Protein AF-A0A8H4LU36-F1 (afdb_monomer_lite)

Foldseek 3Di:
DDDDDDDDDDDDDDDDDDDDDDDDDDDDDDDDDDDDDDDDPPDPPPDVDDDDDDPDPDDDDDDADDDDDDDDDPDCDPQKAKEKEKEFPVVVCQVVDDADDCVQWPPVPKDKDAHFDDPPQDPDTFRIWIWIWGDDPTMTMIMIMGGNDPVCVVPDDPVPDDLVRYQKYFYDYPNDTQFIDGANCLVPTAHNPQGQDDTHYNDRHDDDD

Structure (mmCIF, N/CA/C/O backbone):
data_AF-A0A8H4LU36-F1
#
_entry.id   AF-A0A8H4LU36-F1
#
loop_
_atom_site.group_PDB
_atom_site.id
_atom_site.type_symbol
_atom_site.label_atom_id
_atom_site.label_alt_id
_atom_site.label_comp_id
_atom_site.label_asym_id
_atom_site.label_entity_id
_atom_site.label_seq_id
_atom_site.pdbx_PDB_ins_code
_atom_site.Cartn_x
_atom_site.Cartn_y
_atom_site.Cartn_z
_atom_site.occupancy
_atom_site.B_iso_or_equiv
_atom_site.auth_seq_id
_atom_site.auth_comp_id
_atom_site.auth_asym_id
_atom_site.auth_atom_id
_atom_site.pdbx_PDB_model_num
ATOM 1 N N . MET A 1 1 ? -35.040 -24.764 -1.702 1.00 39.25 1 MET A N 1
ATOM 2 C CA . MET A 1 1 ? -34.386 -25.666 -0.727 1.00 39.25 1 MET A CA 1
ATOM 3 C C . MET A 1 1 ? -33.226 -26.356 -1.421 1.00 39.25 1 MET A C 1
ATOM 5 O O . MET A 1 1 ? -33.456 -26.951 -2.462 1.00 39.25 1 MET A O 1
ATOM 9 N N . GLY A 1 2 ? -32.008 -26.239 -0.887 1.00 36.81 2 GLY A N 1
ATOM 10 C CA . GLY A 1 2 ? -30.831 -26.942 -1.414 1.00 36.81 2 GLY A CA 1
ATOM 11 C C . GLY A 1 2 ? -29.522 -26.167 -1.260 1.00 36.81 2 GLY A C 1
ATOM 12 O O . GLY A 1 2 ? -28.873 -25.866 -2.251 1.00 36.81 2 GLY A O 1
ATOM 13 N N . LEU A 1 3 ? -29.155 -25.831 -0.020 1.00 32.88 3 LEU A N 1
ATOM 14 C CA . LEU A 1 3 ? -27.811 -25.386 0.359 1.00 32.88 3 LEU A CA 1
ATOM 15 C C . LEU A 1 3 ? -26.761 -26.423 -0.063 1.00 32.88 3 LEU A C 1
ATOM 17 O O . LEU A 1 3 ? -26.907 -27.595 0.281 1.00 32.88 3 LEU A O 1
ATOM 21 N N . ARG A 1 4 ? -25.655 -25.983 -0.673 1.00 32.34 4 ARG A N 1
ATOM 22 C CA . ARG A 1 4 ? -24.351 -26.648 -0.532 1.00 32.34 4 ARG A CA 1
ATOM 23 C C . ARG A 1 4 ? -23.232 -25.612 -0.428 1.00 32.34 4 ARG A C 1
ATOM 25 O O . ARG A 1 4 ? -22.613 -25.239 -1.414 1.00 32.34 4 ARG A O 1
ATOM 32 N N . CYS A 1 5 ? -22.964 -25.196 0.806 1.00 29.41 5 CYS A N 1
ATOM 33 C CA . CYS A 1 5 ? -21.612 -24.855 1.235 1.00 29.41 5 CYS A CA 1
ATOM 34 C C . CYS A 1 5 ? -20.854 -26.164 1.475 1.00 29.41 5 CYS A C 1
ATOM 36 O O . CYS A 1 5 ? -21.320 -26.969 2.280 1.00 29.41 5 CYS A O 1
ATOM 38 N N . ILE A 1 6 ? -19.681 -26.352 0.865 1.00 34.34 6 ILE A N 1
ATOM 39 C CA . ILE A 1 6 ? -18.634 -27.213 1.432 1.00 34.34 6 ILE A CA 1
ATOM 40 C C . ILE A 1 6 ? -17.291 -26.500 1.271 1.00 34.34 6 ILE A C 1
ATOM 42 O O . ILE A 1 6 ? -16.824 -26.230 0.170 1.00 34.34 6 ILE A O 1
ATOM 46 N N . PHE A 1 7 ? -16.706 -26.185 2.421 1.00 30.38 7 PHE A N 1
ATOM 47 C CA . PHE A 1 7 ? -15.360 -25.665 2.619 1.00 30.38 7 PHE A CA 1
ATOM 48 C C . PHE A 1 7 ? -14.360 -26.826 2.791 1.00 30.38 7 PHE A C 1
ATOM 50 O O . PHE A 1 7 ? -14.695 -27.836 3.405 1.00 30.38 7 PHE A O 1
ATOM 57 N N . LYS A 1 8 ? -13.103 -26.552 2.405 1.00 31.31 8 LYS A N 1
ATOM 58 C CA . LYS A 1 8 ? -11.817 -27.142 2.855 1.00 31.31 8 LYS A CA 1
ATOM 59 C C . LYS A 1 8 ? -11.466 -28.578 2.430 1.00 31.31 8 LYS A C 1
ATOM 61 O O . LYS A 1 8 ? -12.096 -29.537 2.855 1.00 31.31 8 LYS A O 1
ATOM 66 N N . LYS A 1 9 ? -10.263 -28.725 1.860 1.00 32.09 9 LYS A N 1
ATOM 67 C CA . LYS A 1 9 ? -9.038 -29.043 2.631 1.00 32.09 9 LYS A CA 1
ATOM 68 C C . LYS A 1 9 ? -7.792 -28.953 1.741 1.00 32.09 9 LYS A C 1
ATOM 70 O O . LYS A 1 9 ? -7.688 -29.660 0.749 1.00 32.09 9 LYS A O 1
ATOM 75 N N . TYR A 1 10 ? -6.836 -28.120 2.150 1.00 28.39 10 TYR A N 1
ATOM 76 C CA . TYR A 1 10 ? -5.425 -28.342 1.842 1.00 28.39 10 TYR A CA 1
ATOM 77 C C . TYR A 1 10 ? -4.972 -29.588 2.611 1.00 28.39 10 TYR A C 1
ATOM 79 O O . TYR A 1 10 ? -5.225 -29.685 3.815 1.00 28.39 10 TYR A O 1
ATOM 87 N N . VAL A 1 11 ? -4.311 -30.518 1.926 1.00 30.27 11 VAL A N 1
ATOM 88 C CA . VAL A 1 11 ? -3.548 -31.606 2.543 1.00 30.27 11 VAL A CA 1
ATOM 89 C C . VAL A 1 11 ? -2.126 -31.506 2.010 1.00 30.27 11 VAL A C 1
ATOM 91 O O . VAL A 1 11 ? -1.878 -31.665 0.820 1.00 30.27 11 VAL A O 1
ATOM 94 N N . TRP A 1 12 ? -1.215 -31.179 2.920 1.00 30.16 12 TRP A N 1
ATOM 95 C CA . TRP A 1 12 ? 0.221 -31.367 2.774 1.00 30.16 12 TRP A CA 1
ATOM 96 C C . TRP A 1 12 ? 0.509 -32.863 2.936 1.00 30.16 12 TRP A C 1
ATOM 98 O O . TRP A 1 12 ? 0.248 -33.402 4.011 1.00 30.16 12 TRP A O 1
ATOM 108 N N . ASN A 1 13 ? 1.051 -33.520 1.909 1.00 31.25 13 ASN A N 1
ATOM 109 C CA . ASN A 1 13 ? 1.666 -34.836 2.074 1.00 31.25 13 ASN A CA 1
ATOM 110 C C . ASN A 1 13 ? 3.145 -34.647 2.411 1.00 31.25 13 ASN A C 1
ATOM 112 O O . ASN A 1 13 ? 3.923 -34.114 1.621 1.00 31.25 13 ASN A O 1
ATOM 116 N N . ARG A 1 14 ? 3.495 -35.075 3.622 1.00 31.95 14 ARG A N 1
ATOM 117 C CA . ARG A 1 14 ? 4.853 -35.255 4.116 1.00 31.95 14 ARG A CA 1
ATOM 118 C C . ARG A 1 14 ? 5.030 -36.755 4.299 1.00 31.95 14 ARG A C 1
ATOM 120 O O . ARG A 1 14 ? 4.719 -37.253 5.372 1.00 31.95 14 ARG A O 1
ATOM 127 N N . ASP A 1 15 ? 5.533 -37.428 3.274 1.00 39.12 15 ASP A N 1
ATOM 128 C CA . ASP A 1 15 ? 6.044 -38.788 3.414 1.00 39.12 15 ASP A CA 1
ATOM 129 C C . ASP A 1 15 ? 7.570 -38.736 3.352 1.00 39.12 15 ASP A C 1
ATOM 131 O O . ASP A 1 15 ? 8.175 -38.192 2.425 1.00 39.12 15 ASP A O 1
ATOM 135 N N . ARG A 1 16 ? 8.163 -39.220 4.439 1.00 37.19 16 ARG A N 1
ATOM 136 C CA . ARG A 1 16 ? 9.586 -39.456 4.653 1.00 37.19 16 ARG A CA 1
ATOM 137 C C . ARG A 1 16 ? 9.789 -40.971 4.615 1.00 37.19 16 ARG A C 1
ATOM 139 O O . ARG A 1 16 ? 8.843 -41.708 4.873 1.00 37.19 16 ARG A O 1
ATOM 146 N N . ASP A 1 17 ? 11.043 -41.346 4.396 1.00 36.94 17 ASP A N 1
ATOM 147 C CA . ASP A 1 17 ? 11.643 -42.685 4.480 1.00 36.94 17 ASP A CA 1
ATOM 148 C C . ASP A 1 17 ? 11.737 -43.355 3.094 1.00 36.94 17 ASP A C 1
ATOM 150 O O . ASP A 1 17 ? 10.780 -43.386 2.335 1.00 36.94 17 ASP A O 1
ATOM 154 N N . GLN A 1 18 ? 12.877 -43.873 2.640 1.00 35.28 18 GLN A N 1
ATOM 155 C CA . GLN A 1 18 ? 14.143 -44.185 3.298 1.00 35.28 18 GLN A CA 1
ATOM 156 C C . GLN A 1 18 ? 15.190 -44.452 2.200 1.00 35.28 18 GLN A C 1
ATOM 158 O O . GLN A 1 18 ? 14.815 -44.796 1.083 1.00 35.28 18 GLN A O 1
ATOM 163 N N . ASP A 1 19 ? 16.471 -44.337 2.557 1.00 38.72 19 ASP A N 1
ATOM 164 C CA . ASP A 1 19 ? 17.609 -45.165 2.106 1.00 38.72 19 ASP A CA 1
ATOM 165 C C . ASP A 1 19 ? 18.845 -44.322 1.744 1.00 38.72 19 ASP A C 1
ATOM 167 O O . ASP A 1 19 ? 19.054 -43.851 0.627 1.00 38.72 19 ASP A O 1
ATOM 171 N N . SER A 1 20 ? 19.684 -44.088 2.750 1.00 47.56 20 SER A N 1
ATOM 172 C CA . SER A 1 20 ? 21.072 -43.662 2.583 1.00 47.56 20 SER A CA 1
ATOM 173 C C . SER A 1 20 ? 21.848 -44.229 3.766 1.00 47.56 20 SER A C 1
ATOM 175 O O . SER A 1 20 ? 21.699 -43.773 4.896 1.00 47.56 20 SER A O 1
ATOM 177 N N . LYS A 1 21 ? 22.613 -45.291 3.503 1.00 45.28 21 LYS A N 1
ATOM 178 C CA . LYS A 1 21 ? 23.510 -45.957 4.452 1.00 45.28 21 LYS A CA 1
ATOM 179 C C . LYS A 1 21 ? 24.553 -44.970 4.977 1.00 45.28 21 LYS A C 1
ATOM 181 O O . LYS A 1 21 ? 25.379 -44.477 4.214 1.00 45.28 21 LYS A O 1
ATOM 186 N N . GLU A 1 22 ? 24.517 -44.723 6.276 1.00 51.06 22 GLU A N 1
ATOM 187 C CA . GLU A 1 22 ? 25.475 -43.896 7.003 1.00 51.06 22 GLU A CA 1
ATOM 188 C C . GLU A 1 22 ? 26.696 -44.760 7.369 1.00 51.06 22 GLU A C 1
ATOM 190 O O . GLU A 1 22 ? 26.568 -45.807 8.006 1.00 51.06 22 GLU A O 1
ATOM 195 N N . ALA A 1 23 ? 27.879 -44.376 6.883 1.00 67.19 23 ALA A N 1
ATOM 196 C CA . ALA A 1 23 ? 29.146 -45.010 7.242 1.00 67.19 23 ALA A CA 1
ATOM 197 C C . ALA A 1 23 ? 29.626 -44.487 8.611 1.00 67.19 23 ALA A C 1
ATOM 199 O O . ALA A 1 23 ? 29.375 -43.322 8.927 1.00 67.19 23 ALA A O 1
ATOM 200 N N . PRO A 1 24 ? 30.321 -45.304 9.426 1.00 71.44 24 PRO A N 1
ATOM 201 C CA . PRO A 1 24 ? 30.816 -44.859 10.724 1.00 71.44 24 PRO A CA 1
ATOM 202 C C . PRO A 1 24 ? 31.886 -43.762 10.563 1.00 71.44 24 PRO A C 1
ATOM 204 O O . PRO A 1 24 ? 32.706 -43.847 9.642 1.00 71.44 24 PRO A O 1
ATOM 207 N N . PRO A 1 25 ? 31.902 -42.740 11.441 1.00 68.56 25 PRO A N 1
ATOM 208 C CA . PRO A 1 25 ? 32.910 -41.689 11.396 1.00 68.56 25 PRO A CA 1
ATOM 209 C C . PRO A 1 25 ? 34.309 -42.250 11.713 1.00 68.56 25 PRO A C 1
ATOM 211 O O . PRO A 1 25 ? 34.425 -43.230 12.457 1.00 68.56 25 PRO A O 1
ATOM 214 N N . PRO A 1 26 ? 35.376 -41.650 11.156 1.00 67.56 26 PRO A N 1
ATOM 215 C CA . PRO A 1 26 ? 36.745 -42.054 11.451 1.00 67.56 26 PRO A CA 1
ATOM 216 C C . PRO A 1 26 ? 37.091 -41.832 12.938 1.00 67.56 26 PRO A C 1
ATOM 218 O O . PRO A 1 26 ? 36.518 -40.945 13.575 1.00 67.56 26 PRO A O 1
ATOM 221 N N . PRO A 1 27 ? 38.022 -42.625 13.498 1.00 64.31 27 PRO A N 1
ATOM 222 C CA . PRO A 1 27 ? 38.466 -42.481 14.881 1.00 64.31 27 PRO A CA 1
ATOM 223 C C . PRO A 1 27 ? 39.209 -41.151 15.068 1.00 64.31 27 PRO A C 1
ATOM 225 O O . PRO A 1 27 ? 40.073 -40.801 14.266 1.00 64.31 27 PRO A O 1
ATOM 228 N N . TYR A 1 28 ? 38.848 -40.410 16.115 1.00 53.12 28 TYR A N 1
ATOM 229 C CA . TYR A 1 28 ? 39.532 -39.182 16.513 1.00 53.12 28 TYR A CA 1
ATOM 230 C C . TYR A 1 28 ? 40.814 -39.548 17.264 1.00 53.12 28 TYR A C 1
ATOM 232 O O . TYR A 1 28 ? 40.744 -40.179 18.316 1.00 53.12 28 TYR A O 1
ATOM 240 N N . ASP A 1 29 ? 41.965 -39.167 16.712 1.00 57.81 29 ASP A N 1
ATOM 241 C CA . ASP A 1 29 ? 43.241 -39.230 17.419 1.00 57.81 29 ASP A CA 1
ATOM 242 C C . ASP A 1 29 ? 43.301 -38.125 18.483 1.00 57.81 29 ASP A C 1
ATOM 244 O O . ASP A 1 29 ? 43.128 -36.938 18.192 1.00 57.81 29 ASP A O 1
ATOM 248 N N . ASP A 1 30 ? 43.565 -38.548 19.718 1.00 58.50 30 ASP A N 1
ATOM 249 C CA . ASP A 1 30 ? 43.863 -37.706 20.869 1.00 58.50 30 ASP A CA 1
ATOM 250 C C . ASP A 1 30 ? 45.206 -36.987 20.671 1.00 58.50 30 ASP A C 1
ATOM 252 O O . ASP A 1 30 ? 46.279 -37.578 20.823 1.00 58.50 30 ASP A O 1
ATOM 256 N N . GLN A 1 31 ? 45.165 -35.686 20.384 1.00 41.00 31 GLN A N 1
ATOM 257 C CA . GLN A 1 31 ? 46.295 -34.790 20.622 1.00 41.00 31 GLN A CA 1
ATOM 258 C C . GLN A 1 31 ? 45.817 -33.474 21.233 1.00 41.00 31 GLN A C 1
ATOM 260 O O . GLN A 1 31 ? 45.130 -32.682 20.598 1.00 41.00 31 GLN A O 1
ATOM 265 N N . ASP A 1 32 ? 46.258 -33.244 22.464 1.00 46.28 32 ASP A N 1
ATOM 266 C CA . ASP A 1 32 ? 46.260 -31.970 23.180 1.00 46.28 32 ASP A CA 1
ATOM 267 C C . ASP A 1 32 ? 47.542 -31.969 24.049 1.00 46.28 32 ASP A C 1
ATOM 269 O O . ASP A 1 32 ? 48.076 -33.057 24.310 1.00 46.28 32 ASP A O 1
ATOM 273 N N . PRO A 1 33 ? 48.056 -30.852 24.601 1.00 53.88 33 PRO A N 1
ATOM 274 C CA . PRO A 1 33 ? 47.832 -29.433 24.303 1.00 53.88 33 PRO A CA 1
ATOM 275 C C . PRO A 1 33 ? 49.156 -28.644 24.140 1.00 53.88 33 PRO A C 1
ATOM 277 O O . PRO A 1 33 ? 50.218 -29.050 24.620 1.00 53.88 33 PRO A O 1
ATOM 280 N N . SER A 1 34 ? 49.109 -27.437 23.564 1.00 39.19 34 SER A N 1
ATOM 281 C CA . SER A 1 34 ? 50.073 -26.365 23.895 1.00 39.19 34 SER A CA 1
ATOM 282 C C . SER A 1 34 ? 49.651 -24.987 23.361 1.00 39.19 34 SER A C 1
ATOM 284 O O . SER A 1 34 ? 48.855 -24.918 22.429 1.00 39.19 34 SER A O 1
ATOM 286 N N . PRO A 1 35 ? 50.106 -23.880 23.981 1.00 44.06 35 PRO A N 1
ATOM 287 C CA . PRO A 1 35 ? 49.198 -23.032 24.748 1.00 44.06 35 PRO A CA 1
ATOM 288 C C . PRO A 1 35 ? 49.186 -21.556 24.312 1.00 44.06 35 PRO A C 1
ATOM 290 O O . PRO A 1 35 ? 50.058 -21.092 23.585 1.00 44.06 35 PRO A O 1
ATOM 293 N N . ALA A 1 36 ? 48.232 -20.830 24.904 1.00 34.88 36 ALA A N 1
ATOM 294 C CA . ALA A 1 36 ? 48.127 -19.374 25.017 1.00 34.88 36 ALA A CA 1
ATOM 295 C C . ALA A 1 36 ? 47.717 -18.608 23.747 1.00 34.88 36 ALA A C 1
ATOM 297 O O . ALA A 1 36 ? 48.522 -18.389 22.852 1.00 34.88 36 ALA A O 1
ATOM 298 N N . GLN A 1 37 ? 46.499 -18.056 23.753 1.00 42.59 37 GLN A N 1
ATOM 299 C CA . GLN A 1 37 ? 46.319 -16.661 24.171 1.00 42.59 37 GLN A CA 1
ATOM 300 C C . GLN A 1 37 ? 44.996 -16.519 24.935 1.00 42.59 37 GLN A C 1
ATOM 302 O O . GLN A 1 37 ? 43.938 -16.913 24.449 1.00 42.59 37 GLN A O 1
ATOM 307 N N . ASP A 1 38 ? 45.098 -15.981 26.148 1.00 36.09 38 ASP A N 1
ATOM 308 C CA . ASP A 1 38 ? 43.992 -15.551 26.997 1.00 36.09 38 ASP A CA 1
ATOM 309 C C . ASP A 1 38 ? 43.029 -14.638 26.227 1.00 36.09 38 ASP A C 1
ATOM 311 O O . ASP A 1 38 ? 43.379 -13.516 25.857 1.00 36.09 38 ASP A O 1
ATOM 315 N N . LEU A 1 39 ? 41.790 -15.088 26.042 1.00 38.22 39 LEU A N 1
ATOM 316 C CA . LEU A 1 39 ? 40.662 -14.184 25.864 1.00 38.22 39 LEU A CA 1
ATOM 317 C C . LEU A 1 39 ? 39.995 -14.026 27.227 1.00 38.22 39 LEU A C 1
ATOM 319 O O . LEU A 1 39 ? 39.316 -14.927 27.718 1.00 38.22 39 LEU A O 1
ATOM 323 N N . SER A 1 40 ? 40.237 -12.868 27.839 1.00 42.22 40 SER A N 1
ATOM 324 C CA . SER A 1 40 ? 39.569 -12.429 29.061 1.00 42.22 40 SER A CA 1
ATOM 325 C C . SER A 1 40 ? 38.044 -12.447 28.860 1.00 42.22 40 SER A C 1
ATOM 327 O O . SER A 1 40 ? 37.552 -11.822 27.916 1.00 42.22 40 SER A O 1
ATOM 329 N N . PRO A 1 41 ? 37.265 -13.123 29.722 1.00 42.50 41 PRO A N 1
ATOM 330 C CA . PRO A 1 41 ? 35.809 -13.115 29.674 1.00 42.50 41 PRO A CA 1
ATOM 331 C C . PRO A 1 41 ? 35.291 -11.844 30.349 1.00 42.50 41 PRO A C 1
ATOM 333 O O . PRO A 1 41 ? 34.837 -11.853 31.489 1.00 42.50 41 PRO A O 1
ATOM 336 N N . SER A 1 42 ? 35.407 -10.722 29.652 1.00 50.09 42 SER A N 1
ATOM 337 C CA . SER A 1 42 ? 34.923 -9.439 30.153 1.00 50.09 42 SER A CA 1
ATOM 338 C C . SER A 1 42 ? 34.800 -8.458 28.997 1.00 50.09 42 SER A C 1
ATOM 340 O O . SER A 1 42 ? 35.653 -7.595 28.885 1.00 50.09 42 SER A O 1
ATOM 342 N N . ASP A 1 43 ? 33.798 -8.641 28.126 1.00 41.84 43 ASP A N 1
ATOM 343 C CA . ASP A 1 43 ? 33.340 -7.596 27.182 1.00 41.84 43 ASP A CA 1
ATOM 344 C C . ASP A 1 43 ? 31.924 -7.812 26.578 1.00 41.84 43 ASP A C 1
ATOM 346 O O . ASP A 1 43 ? 31.515 -7.067 25.691 1.00 41.84 43 ASP A O 1
ATOM 350 N N . TRP A 1 44 ? 31.109 -8.772 27.051 1.00 48.25 44 TRP A N 1
ATOM 351 C CA . TRP A 1 44 ? 29.692 -8.870 26.623 1.00 48.25 44 TRP A CA 1
ATOM 352 C C . TRP A 1 44 ? 28.658 -8.951 27.759 1.00 48.25 44 TRP A C 1
ATOM 354 O O . TRP A 1 44 ? 27.462 -8.855 27.493 1.00 48.25 44 TRP A O 1
ATOM 364 N N . GLU A 1 45 ? 29.089 -9.002 29.024 1.00 37.31 45 GLU A N 1
ATOM 365 C CA . GLU A 1 45 ? 28.200 -8.976 30.196 1.00 37.31 45 GLU A CA 1
ATOM 366 C C . GLU A 1 45 ? 28.512 -7.807 31.141 1.00 37.31 45 GLU A C 1
ATOM 368 O O . GLU A 1 45 ? 28.732 -7.988 32.330 1.00 37.31 45 GLU A O 1
ATOM 373 N N . THR A 1 46 ? 28.533 -6.57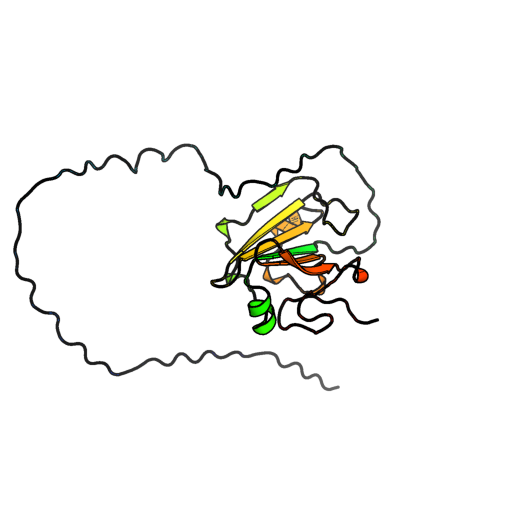0 30.639 1.00 40.00 46 THR A N 1
ATOM 374 C CA . THR A 1 46 ? 28.234 -5.382 31.467 1.00 40.00 46 THR A CA 1
ATOM 375 C C . THR A 1 46 ? 27.674 -4.260 30.591 1.00 40.00 46 THR A C 1
ATOM 377 O O . THR A 1 46 ? 28.317 -3.251 30.336 1.00 40.00 46 THR A O 1
ATOM 380 N N . ALA A 1 47 ? 26.450 -4.463 30.107 1.00 33.41 47 ALA A N 1
ATOM 381 C CA . ALA A 1 47 ? 25.473 -3.398 29.857 1.00 33.41 47 ALA A CA 1
ATOM 382 C C . ALA A 1 47 ? 24.061 -4.009 29.816 1.00 33.41 47 ALA A C 1
ATOM 384 O O . ALA A 1 47 ? 23.248 -3.719 28.944 1.00 33.41 47 ALA A O 1
ATOM 385 N N . ALA A 1 48 ? 23.771 -4.892 30.776 1.00 44.25 48 ALA A N 1
ATOM 386 C CA . ALA A 1 48 ? 22.405 -5.209 31.167 1.00 44.25 48 ALA A CA 1
ATOM 387 C C . ALA A 1 48 ? 21.936 -4.166 32.192 1.00 44.25 48 ALA A C 1
ATOM 389 O O . ALA A 1 48 ? 21.565 -4.509 33.304 1.00 44.25 48 ALA A O 1
ATOM 390 N N . ASP A 1 49 ? 22.016 -2.886 31.831 1.00 37.88 49 ASP A N 1
ATOM 391 C CA . ASP A 1 49 ? 21.145 -1.857 32.383 1.00 37.88 49 ASP A CA 1
ATOM 392 C C . ASP A 1 49 ? 21.154 -0.633 31.460 1.00 37.88 49 ASP A C 1
ATOM 394 O O . ASP A 1 49 ? 22.201 -0.225 30.965 1.00 37.88 49 ASP A O 1
ATOM 398 N N . ALA A 1 50 ? 19.965 -0.081 31.229 1.00 38.28 50 ALA A N 1
ATOM 399 C CA . ALA A 1 50 ? 19.679 1.121 30.448 1.00 38.28 50 ALA A CA 1
ATOM 400 C C . ALA A 1 50 ? 20.197 1.173 28.988 1.00 38.28 50 ALA A C 1
ATOM 402 O O . ALA A 1 50 ? 21.355 1.472 28.715 1.00 38.28 50 ALA A O 1
ATOM 403 N N . THR A 1 51 ? 19.263 1.027 28.035 1.00 31.09 51 THR A N 1
ATOM 404 C CA . THR A 1 51 ? 19.064 1.843 26.806 1.00 31.09 51 THR A CA 1
ATOM 405 C C . THR A 1 51 ? 18.589 0.951 25.654 1.00 31.09 51 THR A C 1
ATOM 407 O O . THR A 1 51 ? 19.373 0.315 24.955 1.00 31.09 51 THR A O 1
ATOM 410 N N . GLY A 1 52 ? 17.274 0.927 25.419 1.00 31.95 52 GLY A N 1
ATOM 411 C CA . GLY A 1 52 ? 16.707 0.404 24.177 1.00 31.95 52 GLY A CA 1
ATOM 412 C C . GLY A 1 52 ? 17.189 1.239 22.988 1.00 31.95 52 GLY A C 1
ATOM 413 O O . GLY A 1 52 ? 16.759 2.378 22.815 1.00 31.95 52 GLY A O 1
ATOM 414 N N . GLY A 1 53 ? 18.099 0.681 22.190 1.00 27.23 53 GLY A N 1
ATOM 415 C CA . GLY A 1 53 ? 18.613 1.301 20.969 1.00 27.23 53 GLY A CA 1
ATOM 416 C C . GLY A 1 53 ? 17.674 1.100 19.763 1.00 27.23 53 GLY A C 1
ATOM 417 O O . GLY A 1 53 ? 17.058 0.038 19.647 1.00 27.23 53 GLY A O 1
ATOM 418 N N . PRO A 1 54 ? 17.536 2.082 18.848 1.00 33.44 54 PRO A N 1
ATOM 419 C CA . PRO A 1 54 ? 16.505 2.095 17.814 1.00 33.44 54 PRO A CA 1
ATOM 420 C C . PRO A 1 54 ? 16.903 1.306 16.558 1.00 33.44 54 PRO A C 1
ATOM 422 O O . PRO A 1 54 ? 18.032 1.389 16.079 1.00 33.44 54 PRO A O 1
ATOM 425 N N . CYS A 1 55 ? 15.928 0.633 15.936 1.00 32.50 55 CYS A N 1
ATOM 426 C CA . CYS A 1 55 ? 16.001 0.238 14.526 1.00 32.50 55 CYS A CA 1
ATOM 427 C C . CYS A 1 55 ? 15.992 1.504 13.650 1.00 32.50 55 CYS A C 1
ATOM 429 O O . CYS A 1 55 ? 14.941 1.944 13.178 1.00 32.50 55 CYS A O 1
ATOM 431 N N . SER A 1 56 ? 17.156 2.124 13.470 1.00 33.62 56 SER A N 1
ATOM 432 C CA . SER A 1 56 ? 17.320 3.337 12.670 1.00 33.62 56 SER A CA 1
ATOM 433 C C . SER A 1 56 ? 17.269 3.019 11.175 1.00 33.62 56 SER A C 1
ATOM 435 O O . SER A 1 56 ? 18.290 2.772 10.540 1.00 33.62 56 SER A O 1
ATOM 437 N N . LEU A 1 57 ? 16.069 3.083 10.592 1.00 35.00 57 LEU A N 1
ATOM 438 C CA . LEU A 1 57 ? 15.913 3.531 9.208 1.00 35.00 57 LEU A CA 1
ATOM 439 C C . LEU A 1 57 ? 15.729 5.054 9.273 1.00 35.00 57 LEU A C 1
ATOM 441 O O . LEU A 1 57 ? 14.671 5.548 9.665 1.00 35.00 57 LEU A O 1
ATOM 445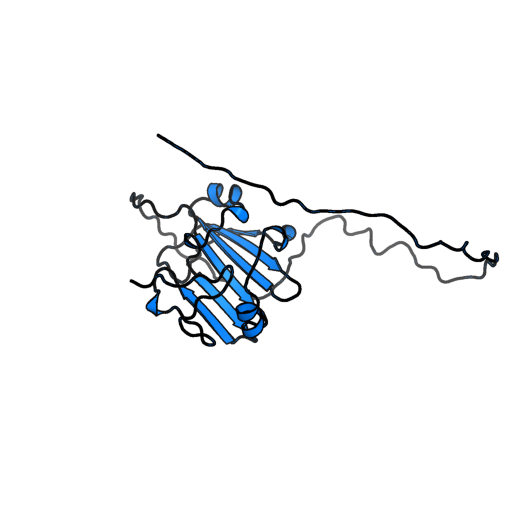 N N . HIS A 1 58 ? 16.798 5.795 8.992 1.00 32.56 58 HIS A N 1
ATOM 446 C CA . HIS A 1 58 ? 16.805 7.256 8.985 1.00 32.56 58 HIS A CA 1
ATOM 447 C C . HIS A 1 58 ? 15.801 7.807 7.954 1.00 32.56 58 HIS A C 1
ATOM 449 O O . HIS A 1 58 ? 15.845 7.425 6.787 1.00 32.56 58 HIS A O 1
ATOM 455 N N . GLY A 1 59 ? 14.964 8.759 8.384 1.00 33.56 59 GLY A N 1
ATOM 456 C CA . GLY A 1 59 ? 14.411 9.785 7.495 1.00 33.56 59 GLY A CA 1
ATOM 457 C C . GLY A 1 59 ? 12.915 9.739 7.182 1.00 33.56 59 GLY A C 1
ATOM 458 O O . GLY A 1 59 ? 12.568 9.745 6.012 1.00 33.56 59 GLY A O 1
ATOM 459 N N . LEU A 1 60 ? 12.034 9.788 8.189 1.00 36.31 60 LEU A N 1
ATOM 460 C CA . LEU A 1 60 ? 10.677 10.348 8.045 1.00 36.31 60 LEU A CA 1
ATOM 461 C C . LEU A 1 60 ? 10.252 10.991 9.377 1.00 36.31 60 LEU A C 1
ATOM 463 O O . LEU A 1 60 ? 9.699 10.323 10.249 1.00 36.31 60 LEU A O 1
ATOM 467 N N . THR A 1 61 ? 10.524 12.283 9.559 1.00 29.77 61 THR A N 1
ATOM 468 C CA . THR A 1 61 ? 9.992 13.073 10.681 1.00 29.77 61 THR A CA 1
ATOM 469 C C . THR A 1 61 ? 9.024 14.126 10.145 1.00 29.77 61 THR A C 1
ATOM 471 O O . THR A 1 61 ? 9.426 15.162 9.626 1.00 29.77 61 THR A O 1
ATOM 474 N N . CYS A 1 62 ? 7.721 13.871 10.277 1.00 30.61 62 CYS A N 1
ATOM 475 C CA . CYS A 1 62 ? 6.685 14.887 10.091 1.00 30.61 62 CYS A CA 1
ATOM 476 C C . CYS A 1 62 ? 6.325 15.454 11.470 1.00 30.61 62 CYS A C 1
ATOM 478 O O . CYS A 1 62 ? 5.895 14.713 12.354 1.00 30.61 62 CYS A O 1
ATOM 480 N N . LYS A 1 63 ? 6.555 16.755 11.678 1.00 32.28 63 LYS A N 1
ATOM 481 C CA . LYS A 1 63 ? 6.211 17.453 12.926 1.00 32.28 63 LYS A CA 1
ATOM 482 C C . LYS A 1 63 ? 4.685 17.608 13.044 1.00 32.28 63 LYS A C 1
ATOM 484 O O . LYS A 1 63 ? 4.064 17.969 12.044 1.00 32.28 63 LYS A O 1
ATOM 489 N N . PRO A 1 64 ? 4.077 17.389 14.223 1.00 32.03 64 PRO A N 1
ATOM 490 C CA . PRO A 1 64 ? 2.663 17.652 14.427 1.00 32.03 64 PRO A CA 1
ATOM 491 C C . PRO A 1 64 ? 2.476 19.083 14.936 1.00 32.03 64 PRO A C 1
ATOM 493 O O . PRO A 1 64 ? 3.077 19.453 15.942 1.00 32.03 64 PRO A O 1
ATOM 496 N N . ASP A 1 65 ? 1.612 19.863 14.292 1.00 33.72 65 ASP A N 1
ATOM 497 C CA . ASP A 1 65 ? 1.001 20.997 14.977 1.00 33.72 65 ASP A CA 1
ATOM 498 C C . ASP A 1 65 ? -0.469 21.198 14.589 1.00 33.72 65 ASP A C 1
ATOM 500 O O . ASP A 1 65 ? -0.909 20.845 13.493 1.00 33.72 65 ASP A O 1
ATOM 504 N N . MET A 1 66 ? -1.189 21.769 15.552 1.00 33.66 66 MET A N 1
ATOM 505 C CA . MET A 1 66 ? -2.596 22.172 15.605 1.00 33.66 66 MET A CA 1
ATOM 506 C C . MET A 1 66 ? -3.655 21.077 15.716 1.00 33.66 66 MET A C 1
ATOM 508 O O . MET A 1 66 ? -3.981 20.382 14.760 1.00 33.66 66 MET A O 1
ATOM 512 N N . PHE A 1 67 ? -4.263 20.999 16.903 1.00 35.06 67 PHE A N 1
ATOM 513 C CA . PHE A 1 67 ? -5.504 20.296 17.232 1.00 35.06 67 PHE A CA 1
ATOM 514 C C . PHE A 1 67 ? -6.666 20.749 16.339 1.00 35.06 67 PHE A C 1
ATOM 516 O O . PHE A 1 67 ? -6.862 21.936 16.118 1.00 35.06 67 PHE A O 1
ATOM 523 N N . VAL A 1 68 ? -7.461 19.791 15.858 1.00 38.59 68 VAL A N 1
ATOM 524 C CA . VAL A 1 68 ? -8.778 20.066 15.270 1.00 38.59 68 VAL A CA 1
ATOM 525 C C . VAL A 1 68 ? -9.696 18.973 15.786 1.00 38.59 68 VAL A C 1
ATOM 527 O O . VAL A 1 68 ? -9.468 17.796 15.514 1.00 38.59 68 VAL A O 1
ATOM 530 N N . GLN A 1 69 ? -10.671 19.379 16.590 1.00 53.19 69 GLN A N 1
ATOM 531 C CA . GLN A 1 69 ? -11.767 18.544 17.048 1.00 53.19 69 GLN A CA 1
ATOM 532 C C . GLN A 1 69 ? -12.910 18.706 16.048 1.00 53.19 69 GLN A C 1
ATOM 534 O O . GLN A 1 69 ? -13.385 19.821 15.841 1.00 53.19 69 GLN A O 1
ATOM 539 N N . CYS A 1 70 ? -13.334 17.614 15.416 1.00 37.47 70 CYS A N 1
ATOM 540 C CA . CYS A 1 70 ? -14.488 17.613 14.524 1.00 37.47 70 CYS A CA 1
ATOM 541 C C . CYS A 1 70 ? -15.462 16.500 14.902 1.00 37.47 70 CYS A C 1
ATOM 543 O O . CYS A 1 70 ? -15.079 15.412 15.324 1.00 37.47 70 CYS A O 1
ATOM 545 N N . CYS A 1 71 ? -16.730 16.872 14.794 1.00 37.00 71 CYS A N 1
ATOM 546 C CA . CYS A 1 71 ? -17.914 16.226 15.323 1.00 37.00 71 CYS A CA 1
ATOM 547 C C . CYS A 1 71 ? -18.215 14.871 14.668 1.00 37.00 71 CYS A C 1
ATOM 549 O O . CYS A 1 71 ? -17.940 14.661 13.489 1.00 37.00 71 CYS A O 1
ATOM 551 N N . ALA A 1 72 ? -18.847 13.986 15.442 1.00 45.78 72 ALA A N 1
ATOM 552 C CA . ALA A 1 72 ? -19.347 12.695 14.990 1.00 45.78 72 ALA A CA 1
ATOM 553 C C . ALA A 1 72 ? -20.500 12.875 13.986 1.00 45.78 72 ALA A C 1
ATOM 555 O O . ALA A 1 72 ? -21.591 13.312 14.351 1.00 45.78 72 ALA A O 1
ATOM 556 N N . GLY A 1 73 ? -20.247 12.525 12.726 1.00 40.03 73 GLY A N 1
ATOM 557 C CA . GLY A 1 73 ? -21.263 12.277 11.708 1.00 40.03 73 GLY A CA 1
ATOM 558 C C . GLY A 1 73 ? -21.222 10.803 11.320 1.00 40.03 73 GLY A C 1
ATOM 559 O O . GLY A 1 73 ? -20.159 10.269 11.020 1.00 40.03 73 GLY A O 1
ATOM 560 N N . THR A 1 74 ? -22.371 10.133 11.355 1.00 47.09 74 THR A N 1
ATOM 561 C CA . THR A 1 74 ? -22.543 8.726 10.979 1.00 47.09 74 THR A CA 1
ATOM 562 C C . THR A 1 74 ? -22.606 8.567 9.460 1.00 47.09 74 THR A C 1
ATOM 564 O O . THR A 1 74 ? -23.640 8.239 8.886 1.00 47.09 74 THR A O 1
ATOM 567 N N . THR A 1 75 ? -21.475 8.756 8.792 1.00 45.19 75 THR A N 1
ATOM 568 C CA . THR A 1 75 ? -21.147 7.950 7.613 1.00 45.19 75 THR A CA 1
ATOM 569 C C . THR A 1 75 ? -20.390 6.734 8.135 1.00 45.19 75 THR A C 1
ATOM 571 O O . THR A 1 75 ? -19.485 6.895 8.949 1.00 45.19 75 THR A O 1
ATOM 574 N N . SER A 1 76 ? -20.781 5.512 7.752 1.00 58.81 76 SER A N 1
ATOM 575 C CA . SER A 1 76 ? -20.080 4.274 8.148 1.00 58.81 76 SER A CA 1
ATOM 576 C C . SER A 1 76 ? -18.726 4.204 7.433 1.00 58.81 76 SER A C 1
ATOM 578 O O . SER A 1 76 ? -18.504 3.374 6.552 1.00 58.81 76 SER A O 1
ATOM 580 N N . GLU A 1 77 ? -17.836 5.136 7.755 1.00 63.66 77 GLU A N 1
ATOM 581 C CA . GLU A 1 77 ? -16.459 5.120 7.306 1.00 63.66 77 GLU A CA 1
ATOM 582 C C . GLU A 1 77 ? -15.769 3.876 7.871 1.00 63.66 77 GLU A C 1
ATOM 584 O O . GLU A 1 77 ? -16.114 3.405 8.961 1.00 63.66 77 GLU A O 1
ATOM 589 N N . PRO A 1 78 ? -14.826 3.287 7.122 1.00 65.69 78 PRO A N 1
ATOM 590 C CA . PRO A 1 78 ? -14.134 2.109 7.598 1.00 65.69 78 PRO A CA 1
ATOM 591 C C . PRO A 1 78 ? -13.373 2.445 8.886 1.00 65.69 78 PRO A C 1
ATOM 593 O O . PRO A 1 78 ? -12.641 3.428 8.948 1.00 65.69 78 PRO A O 1
ATOM 596 N N . GLU A 1 79 ? -13.533 1.583 9.890 1.00 85.88 79 GLU A N 1
ATOM 597 C CA . GLU A 1 79 ? -12.870 1.661 11.203 1.00 85.88 79 GLU A CA 1
ATOM 598 C C . GLU A 1 79 ? -11.338 1.799 11.086 1.00 85.88 79 GLU A C 1
ATOM 600 O O . GLU A 1 79 ? -10.680 2.392 11.940 1.00 85.88 79 GLU A O 1
ATOM 605 N N . TRP A 1 80 ? -10.770 1.264 10.001 1.00 92.50 80 TRP A N 1
ATOM 606 C CA . TRP A 1 80 ? -9.365 1.388 9.642 1.00 92.50 80 TRP A CA 1
ATOM 607 C C . TRP A 1 80 ? -9.156 1.282 8.124 1.00 92.50 80 TRP A C 1
ATOM 609 O O . TRP A 1 80 ? -9.992 0.733 7.400 1.00 92.50 80 TRP A O 1
ATOM 619 N N . MET A 1 81 ? -8.008 1.762 7.640 1.00 92.69 81 MET A N 1
ATOM 620 C CA . MET A 1 81 ? -7.562 1.602 6.246 1.00 92.69 81 MET A CA 1
ATOM 621 C C . MET A 1 81 ? -6.079 1.252 6.171 1.00 92.69 81 MET A C 1
ATOM 623 O O . MET A 1 81 ? -5.323 1.564 7.091 1.00 92.69 81 MET A O 1
ATOM 627 N N . ALA A 1 82 ? -5.657 0.637 5.066 1.00 94.50 82 ALA A 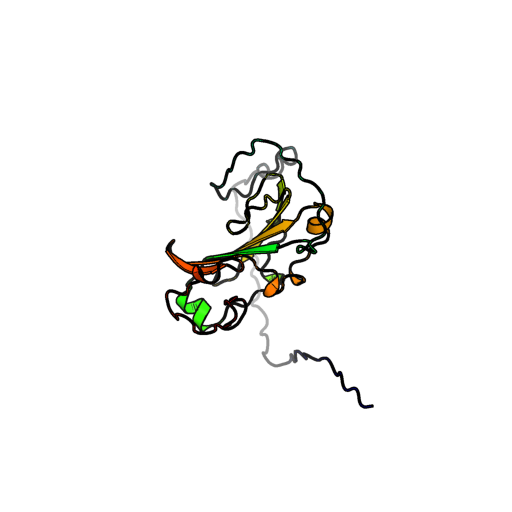N 1
ATOM 628 C CA . ALA A 1 82 ? -4.273 0.232 4.849 1.00 94.50 82 ALA A CA 1
ATOM 629 C C . ALA A 1 82 ? -3.626 0.939 3.649 1.00 94.50 82 ALA A C 1
ATOM 631 O O . ALA A 1 82 ? -4.230 1.096 2.589 1.00 94.50 82 ALA A O 1
ATOM 632 N N . HIS A 1 83 ? -2.357 1.299 3.813 1.00 94.44 83 HIS A N 1
ATOM 633 C CA . HIS A 1 83 ? -1.470 1.783 2.761 1.00 94.44 83 HIS A CA 1
ATOM 634 C C . HIS A 1 83 ? -0.283 0.833 2.631 1.00 94.44 83 HIS A C 1
ATOM 636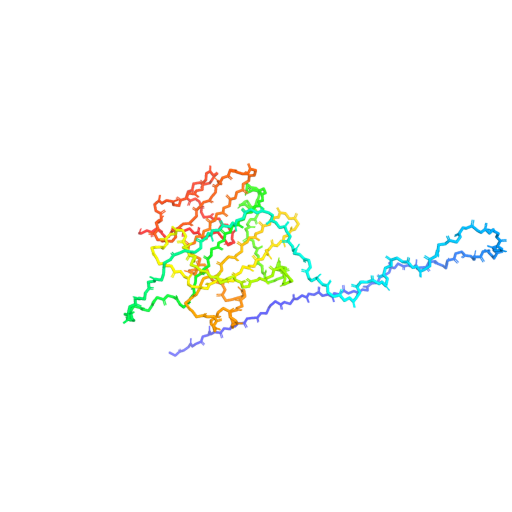 O O . HIS A 1 83 ? 0.345 0.478 3.628 1.00 94.44 83 HIS A O 1
ATOM 642 N N . PHE A 1 84 ? 0.022 0.444 1.397 1.00 96.31 84 PHE A N 1
ATOM 643 C CA . PHE A 1 84 ? 1.138 -0.424 1.051 1.00 96.31 84 PHE A CA 1
ATOM 644 C C . PHE A 1 84 ? 2.231 0.331 0.301 1.00 96.31 84 PHE A C 1
ATOM 646 O O . PHE A 1 84 ? 1.962 1.039 -0.669 1.00 96.31 84 PHE A O 1
ATOM 653 N N . GLN A 1 85 ? 3.478 0.097 0.695 1.00 95.62 85 GLN A N 1
ATOM 654 C CA . GLN A 1 85 ? 4.652 0.551 -0.035 1.00 95.62 85 GLN A CA 1
ATOM 655 C C . GLN A 1 85 ? 5.612 -0.615 -0.248 1.00 95.62 85 GLN A C 1
ATOM 657 O O . GLN A 1 85 ? 6.143 -1.163 0.716 1.00 95.62 85 GLN A O 1
ATOM 662 N N . ILE A 1 86 ? 5.826 -0.994 -1.505 1.00 97.12 86 ILE A N 1
ATOM 663 C CA . ILE A 1 86 ? 6.606 -2.162 -1.912 1.00 97.12 86 ILE A CA 1
ATOM 664 C C . ILE A 1 86 ? 7.857 -1.722 -2.672 1.00 97.12 86 ILE A C 1
ATOM 666 O O . ILE A 1 86 ? 7.808 -0.861 -3.551 1.00 97.12 86 ILE A O 1
ATOM 670 N N . TYR A 1 87 ? 8.978 -2.354 -2.344 1.00 96.88 87 TYR A N 1
ATOM 671 C CA . TYR A 1 87 ? 10.270 -2.180 -2.989 1.00 96.88 87 TYR A CA 1
ATOM 672 C C . TYR A 1 87 ? 10.779 -3.536 -3.467 1.00 96.88 87 TYR A C 1
ATOM 674 O O . TYR A 1 87 ? 11.059 -4.419 -2.653 1.00 96.88 87 TYR A O 1
ATOM 682 N N . ALA A 1 88 ? 10.909 -3.705 -4.780 1.00 96.00 88 ALA A N 1
ATOM 683 C CA . ALA A 1 88 ? 11.380 -4.955 -5.373 1.00 96.00 88 ALA A CA 1
ATOM 684 C C . ALA A 1 88 ? 11.922 -4.738 -6.789 1.00 96.00 88 ALA A C 1
ATOM 686 O O . ALA A 1 88 ? 11.926 -3.622 -7.312 1.00 96.00 88 ALA A O 1
ATOM 687 N N . ASP A 1 89 ? 12.342 -5.823 -7.434 1.00 95.81 89 ASP A N 1
ATOM 688 C CA . ASP A 1 89 ? 12.291 -5.932 -8.893 1.00 95.81 89 ASP A CA 1
ATOM 689 C C . ASP A 1 89 ? 10.819 -6.019 -9.336 1.00 95.81 89 ASP A C 1
ATOM 691 O O . ASP A 1 89 ? 10.229 -7.097 -9.384 1.00 95.81 89 ASP A O 1
ATOM 695 N N . ILE A 1 90 ? 10.197 -4.855 -9.562 1.00 95.44 90 ILE A N 1
ATOM 696 C CA . ILE A 1 90 ? 8.762 -4.754 -9.857 1.00 95.44 90 ILE A CA 1
ATOM 697 C C . ILE A 1 90 ? 8.361 -5.501 -11.140 1.00 95.44 90 ILE A C 1
ATOM 699 O O . ILE A 1 90 ? 7.387 -6.248 -11.062 1.00 95.44 90 ILE A O 1
ATOM 703 N N . PRO A 1 91 ? 9.078 -5.392 -12.283 1.00 94.31 91 PRO A N 1
ATOM 704 C CA . PRO A 1 91 ? 8.756 -6.190 -13.469 1.00 94.31 91 PRO A CA 1
ATOM 705 C C . PRO A 1 91 ? 8.657 -7.689 -13.175 1.00 94.31 91 PRO A C 1
ATOM 707 O O . PRO A 1 91 ? 7.704 -8.351 -13.588 1.00 94.31 91 PRO A O 1
ATOM 710 N N . ARG A 1 92 ? 9.623 -8.225 -12.421 1.00 95.31 92 ARG A N 1
ATOM 711 C CA . ARG A 1 92 ? 9.622 -9.635 -12.035 1.00 95.31 92 ARG A CA 1
ATOM 712 C C . ARG A 1 92 ? 8.455 -9.963 -11.103 1.00 95.31 92 ARG A C 1
ATOM 714 O O . ARG A 1 92 ? 7.726 -10.914 -11.368 1.00 95.31 92 ARG A O 1
ATOM 721 N N . LEU A 1 93 ? 8.241 -9.152 -10.066 1.00 95.75 93 LEU A N 1
ATOM 722 C CA . LEU A 1 93 ? 7.182 -9.367 -9.075 1.00 95.75 93 LEU A CA 1
ATOM 723 C C . LEU A 1 93 ? 5.774 -9.288 -9.688 1.00 95.75 93 LEU A C 1
ATOM 725 O O . LEU A 1 93 ? 4.894 -10.053 -9.314 1.00 95.75 93 LEU A O 1
ATOM 729 N N . MET A 1 94 ? 5.549 -8.396 -10.654 1.00 95.75 94 MET A N 1
ATOM 730 C CA . MET A 1 94 ? 4.279 -8.305 -11.384 1.00 95.75 94 MET A CA 1
ATOM 731 C C . MET A 1 94 ? 4.027 -9.522 -12.275 1.00 95.75 94 MET A C 1
ATOM 733 O O . MET A 1 94 ? 2.881 -9.933 -12.437 1.00 95.75 94 MET A O 1
ATOM 737 N N . LYS A 1 95 ? 5.086 -10.105 -12.849 1.00 94.38 95 LYS A N 1
ATOM 738 C CA . LYS A 1 95 ? 4.989 -11.309 -13.681 1.00 94.38 95 LYS A CA 1
ATOM 739 C C . LYS A 1 95 ? 4.740 -12.574 -12.854 1.00 94.38 95 LYS A C 1
ATOM 741 O O . LYS A 1 95 ? 4.018 -13.451 -13.311 1.00 94.38 95 LYS A O 1
ATOM 746 N N . GLU A 1 96 ? 5.374 -12.685 -11.689 1.00 95.12 96 GLU A N 1
ATOM 747 C CA . GLU A 1 96 ? 5.260 -13.847 -10.789 1.00 95.12 96 GLU A CA 1
ATOM 748 C C . GLU A 1 96 ? 4.031 -13.763 -9.862 1.00 95.12 96 GLU A C 1
ATOM 750 O O . GLU A 1 96 ? 3.557 -14.782 -9.362 1.00 95.12 96 GLU A O 1
ATOM 755 N N . GLY A 1 97 ? 3.496 -12.556 -9.673 1.00 95.12 97 GLY A N 1
ATOM 756 C CA . GLY A 1 97 ? 2.397 -12.249 -8.768 1.00 95.12 97 GLY A CA 1
ATOM 757 C C . GLY A 1 97 ? 2.888 -11.849 -7.376 1.00 95.12 97 GLY A C 1
ATOM 758 O O . GLY A 1 97 ? 3.871 -12.377 -6.852 1.00 95.12 97 GLY A O 1
ATOM 759 N N . PHE A 1 98 ? 2.200 -10.889 -6.755 1.00 95.94 98 PHE A N 1
ATOM 760 C CA . PHE A 1 98 ? 2.561 -10.414 -5.418 1.00 95.94 98 PHE A CA 1
ATOM 761 C C . PHE A 1 98 ? 1.727 -11.128 -4.358 1.00 95.94 98 PHE A C 1
ATOM 763 O O . PHE A 1 98 ? 0.575 -10.784 -4.110 1.00 95.94 98 PHE A O 1
ATOM 770 N N . TYR A 1 99 ? 2.321 -12.119 -3.702 1.00 95.19 99 TYR A N 1
ATOM 771 C CA . TYR A 1 99 ? 1.679 -12.865 -2.625 1.00 95.19 99 TYR A CA 1
ATOM 772 C C . TYR A 1 99 ? 2.410 -12.606 -1.314 1.00 95.19 99 TYR A C 1
ATOM 774 O O . TYR A 1 99 ? 3.626 -12.767 -1.227 1.00 95.19 99 TYR A O 1
ATOM 782 N N . TRP A 1 100 ? 1.665 -12.206 -0.288 1.00 95.31 100 TRP A N 1
ATOM 783 C CA . TRP A 1 100 ? 2.197 -12.010 1.054 1.00 95.31 100 TRP A CA 1
ATOM 784 C C . TRP A 1 100 ? 1.228 -12.576 2.096 1.00 95.31 100 TRP A C 1
ATOM 786 O O . TRP A 1 100 ? 0.033 -12.743 1.841 1.00 95.31 100 TRP A O 1
ATOM 796 N N . SER A 1 101 ? 1.761 -12.893 3.272 1.00 94.44 101 SER A N 1
ATOM 797 C CA . SER A 1 101 ? 1.013 -13.372 4.434 1.00 94.44 101 SER A CA 1
ATOM 798 C C . SER A 1 101 ? 1.616 -12.825 5.733 1.00 94.44 101 SER A C 1
ATOM 800 O O . SER A 1 101 ? 2.611 -12.094 5.717 1.00 94.44 101 SER A O 1
ATOM 802 N N . GLU A 1 102 ? 1.041 -13.190 6.882 1.00 93.38 102 GLU A N 1
ATOM 803 C CA . GLU A 1 102 ? 1.601 -12.804 8.184 1.00 93.38 102 GLU A CA 1
ATOM 804 C C . GLU A 1 102 ? 3.021 -13.344 8.415 1.00 93.38 102 GLU A C 1
ATOM 806 O O . GLU A 1 102 ? 3.769 -12.742 9.186 1.00 93.38 102 GLU A O 1
ATOM 811 N N . ASP A 1 103 ? 3.415 -14.420 7.728 1.00 94.56 103 ASP A N 1
ATOM 812 C CA . ASP A 1 103 ? 4.753 -15.009 7.844 1.00 94.56 103 ASP A CA 1
ATOM 813 C C . ASP A 1 103 ? 5.840 -14.096 7.258 1.00 94.56 103 ASP A C 1
ATOM 815 O O . ASP A 1 103 ? 6.989 -14.128 7.695 1.00 94.56 103 ASP A O 1
ATOM 819 N N . ASN A 1 104 ? 5.478 -13.208 6.325 1.00 95.69 104 ASN A N 1
ATOM 820 C CA . ASN A 1 104 ? 6.394 -12.195 5.796 1.00 95.69 104 ASN A CA 1
ATOM 821 C C . ASN A 1 104 ? 6.598 -11.024 6.772 1.00 95.69 104 ASN A C 1
ATOM 823 O O . ASN A 1 104 ? 7.468 -10.178 6.551 1.00 95.69 104 ASN A O 1
ATOM 827 N N . ALA A 1 105 ? 5.791 -10.921 7.834 1.00 93.88 105 ALA A N 1
ATOM 828 C CA . ALA A 1 105 ? 5.821 -9.785 8.740 1.00 93.88 105 ALA A CA 1
ATOM 829 C C . ALA A 1 105 ? 6.898 -9.927 9.819 1.00 93.88 105 ALA A C 1
ATOM 831 O O . ALA A 1 105 ? 6.894 -10.838 10.651 1.00 93.88 105 ALA A O 1
ATOM 832 N N . ARG A 1 106 ? 7.778 -8.928 9.907 1.00 91.94 106 ARG A N 1
ATOM 833 C CA . ARG A 1 106 ? 8.746 -8.810 11.001 1.00 91.94 106 ARG A CA 1
ATOM 834 C C . ARG A 1 106 ? 8.058 -8.252 12.240 1.00 91.94 106 ARG A C 1
ATOM 836 O O . ARG A 1 106 ? 8.041 -7.042 12.463 1.00 91.94 106 ARG A O 1
ATOM 843 N N . ARG A 1 107 ? 7.498 -9.141 13.067 1.00 83.81 107 ARG A N 1
ATOM 844 C CA . ARG A 1 107 ? 6.732 -8.771 14.275 1.00 83.81 107 ARG A CA 1
ATOM 845 C C . ARG A 1 107 ? 7.493 -7.826 15.211 1.00 83.81 107 ARG A C 1
ATOM 847 O O . ARG A 1 107 ? 6.895 -6.889 15.725 1.00 83.81 107 ARG A O 1
ATOM 854 N N . GLN A 1 108 ? 8.802 -8.018 15.365 1.00 79.88 108 GLN A N 1
ATOM 855 C CA . GLN A 1 108 ? 9.661 -7.175 16.211 1.00 79.88 108 GLN A CA 1
ATOM 856 C C . GLN A 1 108 ? 9.825 -5.738 15.684 1.00 79.88 108 GLN A C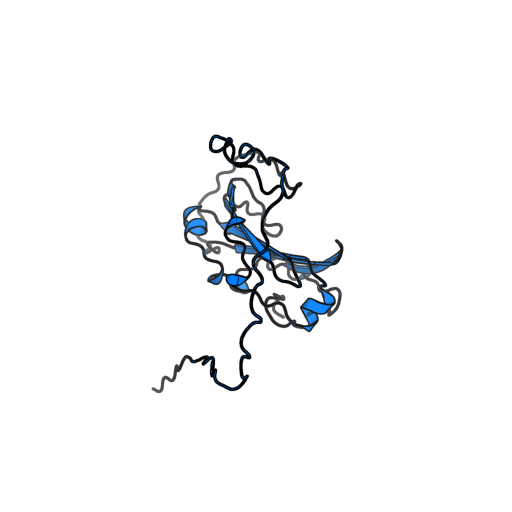 1
ATOM 858 O O . GLN A 1 108 ? 10.154 -4.836 16.445 1.00 79.88 108 GLN A O 1
ATOM 863 N N . CYS A 1 109 ? 9.564 -5.502 14.396 1.00 78.81 109 CYS A N 1
ATOM 864 C CA . CYS A 1 109 ? 9.631 -4.178 13.777 1.00 78.81 109 CYS A CA 1
ATOM 865 C C . CYS A 1 109 ? 8.261 -3.477 13.726 1.00 78.81 109 CYS A C 1
ATOM 867 O O . CYS A 1 109 ? 8.168 -2.358 13.213 1.00 78.81 109 CYS A O 1
ATOM 869 N N . SER A 1 110 ? 7.195 -4.120 14.224 1.00 82.19 110 SER A N 1
ATOM 870 C CA . SER A 1 110 ? 5.867 -3.510 14.319 1.00 82.19 110 SER A CA 1
ATOM 871 C C . SER A 1 110 ? 5.882 -2.414 15.375 1.00 82.19 110 SER A C 1
ATOM 873 O O . SER A 1 110 ? 6.199 -2.673 16.532 1.00 82.19 110 SER A O 1
ATOM 875 N N . ARG A 1 111 ? 5.441 -1.211 15.013 1.00 87.25 111 ARG A N 1
ATOM 876 C CA . ARG A 1 111 ? 5.340 -0.088 15.954 1.00 87.25 111 ARG A CA 1
ATOM 877 C C . ARG A 1 111 ? 4.016 0.641 15.812 1.00 87.25 111 ARG A C 1
ATOM 879 O O . ARG A 1 111 ? 3.500 0.793 14.705 1.00 87.25 111 ARG A O 1
ATOM 886 N N . PHE A 1 112 ? 3.504 1.121 16.937 1.00 84.19 112 PHE A N 1
ATOM 887 C CA . PHE A 1 112 ? 2.511 2.185 16.937 1.00 84.19 112 PHE A CA 1
ATOM 888 C C . PHE A 1 112 ? 3.243 3.504 16.755 1.00 84.19 112 PHE A C 1
ATOM 890 O O . PHE A 1 112 ? 4.359 3.687 17.246 1.00 84.19 112 PHE A O 1
ATOM 897 N N . SER A 1 113 ? 2.643 4.426 16.026 1.00 75.50 113 SER A N 1
ATOM 898 C CA . SER A 1 113 ? 3.132 5.794 15.992 1.00 75.50 113 SER A CA 1
ATOM 899 C C . SER A 1 113 ? 1.949 6.715 16.257 1.00 75.50 113 SER A C 1
ATOM 901 O O . SER A 1 113 ? 0.888 6.586 15.646 1.00 75.50 113 SER A O 1
ATOM 903 N N . GLY A 1 114 ? 2.102 7.561 17.275 1.00 63.16 114 GLY A N 1
ATOM 904 C CA . GLY A 1 114 ? 1.139 8.600 17.614 1.00 63.16 114 GLY A CA 1
ATOM 905 C C . GLY A 1 114 ? 1.475 9.874 16.850 1.00 63.16 114 GLY A C 1
ATOM 906 O O . GLY A 1 114 ? 2.648 10.187 16.656 1.00 63.16 114 GLY A O 1
ATOM 907 N N . GLY A 1 115 ? 0.452 10.593 16.399 1.00 61.88 115 GLY A N 1
ATOM 908 C CA . GLY A 1 115 ? 0.626 11.809 15.613 1.00 61.88 115 GLY A CA 1
ATOM 909 C C . GLY A 1 115 ? -0.493 11.990 14.601 1.00 61.88 115 GLY A C 1
ATOM 910 O O . GLY A 1 115 ? -1.307 11.101 14.380 1.00 61.88 115 GLY A O 1
ATOM 911 N N . LYS A 1 116 ? -0.541 13.168 13.985 1.00 64.44 116 LYS A N 1
ATOM 912 C CA . LYS A 1 116 ? -1.465 13.452 12.891 1.00 64.44 116 LYS A CA 1
ATOM 913 C C . LYS A 1 116 ? -0.886 12.894 11.599 1.00 64.44 116 LYS A C 1
ATOM 915 O O . LYS A 1 116 ? 0.055 13.468 11.057 1.00 64.44 116 LYS A O 1
ATOM 920 N N . TYR A 1 117 ? -1.440 11.788 11.116 1.00 67.62 117 TYR A N 1
ATOM 921 C CA . TYR A 1 117 ? -1.036 11.197 9.846 1.00 67.62 117 TYR A CA 1
ATOM 922 C C . TYR A 1 117 ? -2.095 11.475 8.790 1.00 67.62 117 TYR A C 1
ATOM 924 O O . TYR A 1 117 ? -3.252 11.086 8.944 1.00 67.62 117 TYR A O 1
ATOM 932 N N . SER A 1 118 ? -1.710 12.128 7.698 1.00 63.38 118 SER A N 1
ATOM 933 C CA . SER A 1 118 ? -2.530 12.113 6.494 1.00 63.38 118 SER A CA 1
ATOM 934 C C . SER A 1 118 ? -2.292 10.787 5.777 1.00 63.38 118 SER A C 1
ATOM 936 O O . SER A 1 118 ? -1.159 10.432 5.438 1.00 63.38 118 SER A O 1
ATOM 938 N N . ALA A 1 119 ? -3.361 10.026 5.550 1.00 64.81 119 ALA A N 1
ATOM 939 C CA . ALA A 1 119 ? -3.318 9.071 4.454 1.00 64.81 119 ALA A CA 1
ATOM 940 C C . ALA A 1 119 ? -3.266 9.926 3.174 1.00 64.81 119 ALA A C 1
ATOM 942 O O . ALA A 1 119 ? -4.112 10.809 3.050 1.00 64.81 119 ALA A O 1
ATOM 943 N N . PRO A 1 120 ? -2.296 9.738 2.259 1.00 60.78 120 PRO A N 1
ATOM 944 C CA . PRO A 1 120 ? -2.051 10.685 1.164 1.00 60.78 120 PRO A CA 1
ATOM 945 C C . PRO A 1 120 ? -3.282 11.016 0.307 1.00 60.78 120 PRO A C 1
ATOM 947 O O . PRO A 1 120 ? -3.365 12.111 -0.233 1.00 60.78 120 PRO A O 1
ATOM 950 N N . GLU A 1 121 ? -4.244 10.094 0.237 1.00 65.94 121 GLU A N 1
ATOM 951 C CA . GLU A 1 121 ? -5.473 10.227 -0.552 1.00 65.94 121 GLU A CA 1
ATOM 952 C C . GLU A 1 121 ? -6.674 10.767 0.240 1.00 65.94 121 GLU A C 1
ATOM 954 O O . GLU A 1 121 ? -7.678 11.149 -0.348 1.00 65.94 121 GLU A O 1
ATOM 959 N N . HIS A 1 122 ? -6.611 10.813 1.575 1.00 65.56 122 HIS A N 1
ATOM 960 C CA . HIS A 1 122 ? -7.705 11.328 2.394 1.00 65.56 122 HIS A CA 1
ATOM 961 C C . HIS A 1 122 ? -7.360 12.709 2.953 1.00 65.56 122 HIS A C 1
ATOM 963 O O . HIS A 1 122 ? -6.356 12.895 3.635 1.00 65.56 122 HIS A O 1
ATOM 969 N N . LYS A 1 123 ? -8.294 13.658 2.808 1.00 69.06 123 LYS A N 1
ATOM 970 C CA . LYS A 1 123 ? -8.288 14.917 3.584 1.00 69.06 123 LYS A CA 1
ATOM 971 C C . LYS A 1 123 ? -8.434 14.678 5.095 1.00 69.06 123 LYS A C 1
ATOM 973 O O . LYS A 1 123 ? -8.256 15.594 5.895 1.00 69.06 123 LYS A O 1
ATOM 978 N N . ARG A 1 124 ? -8.779 13.446 5.479 1.00 75.38 124 ARG A N 1
ATOM 979 C CA . ARG A 1 124 ? -8.897 12.986 6.856 1.00 75.38 124 ARG A CA 1
ATOM 980 C C . ARG A 1 124 ? -7.518 12.787 7.478 1.00 75.38 124 ARG A C 1
ATOM 982 O O . ARG A 1 124 ? -6.662 12.087 6.938 1.00 75.38 124 ARG A O 1
ATOM 989 N N . VAL A 1 125 ? -7.342 13.373 8.654 1.00 81.50 125 VAL A N 1
ATOM 990 C CA . VAL A 1 125 ? -6.174 13.152 9.502 1.00 81.50 125 VAL A CA 1
ATOM 991 C C . VAL A 1 125 ? -6.487 12.018 10.465 1.00 81.50 125 VAL A C 1
ATOM 993 O O . VAL A 1 125 ? -7.443 12.106 11.231 1.00 81.50 125 VAL A O 1
ATOM 996 N N . TRP A 1 126 ? -5.661 10.980 10.443 1.00 85.06 126 TRP A N 1
ATOM 997 C CA . TRP A 1 126 ? -5.776 9.839 11.338 1.00 85.06 126 TRP A CA 1
ATOM 998 C C . TRP A 1 126 ? -4.907 10.068 12.581 1.00 85.06 126 TRP A C 1
ATOM 1000 O O . TRP A 1 126 ? -3.716 10.369 12.436 1.00 85.06 126 TRP A O 1
ATOM 1010 N N . PRO A 1 127 ? -5.469 9.954 13.797 1.00 86.75 127 PRO A N 1
ATOM 1011 C CA . PRO A 1 127 ? -4.737 10.193 15.043 1.00 86.75 127 PRO A CA 1
ATOM 1012 C C . PRO A 1 127 ? -3.775 9.053 15.404 1.00 86.75 127 PRO A C 1
ATOM 1014 O O . PRO A 1 127 ? -2.856 9.241 16.212 1.00 86.75 127 PRO A O 1
ATOM 1017 N N . HIS A 1 128 ? -3.985 7.865 14.830 1.00 89.50 128 HIS A N 1
ATOM 1018 C CA . HIS A 1 128 ? -3.210 6.679 15.151 1.00 89.50 128 HIS A CA 1
ATOM 1019 C C . HIS A 1 128 ? -2.820 5.900 13.902 1.00 89.50 128 HIS A C 1
ATOM 1021 O O . HIS A 1 128 ? -3.630 5.686 12.997 1.00 89.50 128 HIS A O 1
ATOM 1027 N N . VAL A 1 129 ? -1.576 5.416 13.901 1.00 93.12 129 VAL A N 1
ATOM 1028 C CA . VAL A 1 129 ? -1.099 4.465 12.900 1.00 93.12 129 VAL A CA 1
ATOM 1029 C C . VAL A 1 129 ? -0.348 3.308 13.528 1.00 93.12 129 VAL A C 1
ATOM 1031 O O . VAL A 1 129 ? 0.309 3.436 14.566 1.00 93.12 129 VAL A O 1
ATOM 1034 N N . ARG A 1 130 ? -0.402 2.170 12.846 1.00 93.88 130 ARG A N 1
ATOM 1035 C CA . ARG A 1 130 ? 0.442 1.016 13.120 1.00 93.88 130 ARG A CA 1
ATOM 1036 C C . ARG A 1 130 ? 1.197 0.637 11.858 1.00 93.88 130 ARG A C 1
ATOM 1038 O O . ARG A 1 130 ? 0.600 0.472 10.799 1.00 93.88 130 ARG A O 1
ATOM 1045 N N . VAL A 1 131 ? 2.513 0.516 11.981 1.00 94.06 131 VAL A N 1
ATOM 1046 C CA . VAL A 1 131 ? 3.410 0.224 10.862 1.00 94.06 131 VAL A CA 1
ATOM 1047 C C . VAL A 1 131 ? 3.910 -1.206 10.981 1.00 94.06 131 VAL A C 1
ATOM 1049 O O . VAL A 1 131 ? 4.452 -1.580 12.021 1.00 94.06 131 VAL A O 1
ATOM 1052 N N . TYR A 1 132 ? 3.774 -1.974 9.905 1.00 95.38 132 TYR A N 1
ATOM 1053 C CA . TYR A 1 132 ? 4.309 -3.322 9.762 1.00 95.38 132 TYR A CA 1
ATOM 1054 C C . TYR A 1 132 ? 5.370 -3.343 8.674 1.00 95.38 132 TYR A C 1
ATOM 1056 O O . TYR A 1 132 ? 5.170 -2.801 7.589 1.00 95.38 132 TYR A O 1
ATOM 1064 N N . HIS A 1 133 ? 6.485 -4.003 8.962 1.00 95.06 133 HIS A N 1
ATOM 1065 C CA . HIS A 1 133 ? 7.534 -4.258 7.982 1.00 95.06 133 HIS A CA 1
ATOM 1066 C C . HIS A 1 133 ? 7.370 -5.674 7.457 1.00 95.06 133 HIS A C 1
ATOM 1068 O O . HIS A 1 133 ? 7.340 -6.627 8.239 1.00 95.06 133 HIS A O 1
ATOM 1074 N N . LEU A 1 134 ? 7.273 -5.792 6.142 1.00 95.75 134 LEU A N 1
ATOM 1075 C CA . LEU A 1 134 ? 7.213 -7.049 5.424 1.00 95.75 134 LEU A CA 1
ATOM 1076 C C . LEU A 1 134 ? 8.543 -7.312 4.724 1.00 95.75 134 LEU A C 1
ATOM 1078 O O . LEU A 1 134 ? 9.192 -6.390 4.220 1.00 95.75 134 LEU A O 1
ATOM 1082 N N . MET A 1 135 ? 8.943 -8.576 4.672 1.00 94.81 135 MET A N 1
ATOM 1083 C CA . MET A 1 135 ? 10.130 -8.984 3.943 1.00 94.81 135 MET A CA 1
ATOM 1084 C C . MET A 1 135 ? 9.965 -10.373 3.343 1.00 94.81 135 MET A C 1
ATOM 1086 O O . MET A 1 135 ? 9.465 -11.294 3.986 1.00 94.81 135 MET A O 1
ATOM 1090 N N . ASP A 1 136 ? 10.470 -10.499 2.128 1.00 95.19 136 ASP A N 1
ATOM 1091 C CA . ASP A 1 136 ? 10.731 -11.752 1.447 1.00 95.19 136 ASP A CA 1
ATOM 1092 C C . ASP A 1 136 ? 12.182 -11.747 0.937 1.00 95.19 136 ASP A C 1
ATOM 1094 O O . ASP A 1 136 ? 12.896 -10.743 1.020 1.00 95.19 136 ASP A O 1
ATOM 1098 N N . THR A 1 137 ? 12.628 -12.875 0.397 1.00 92.56 137 THR A N 1
ATOM 1099 C CA . THR A 1 137 ? 13.888 -12.984 -0.344 1.00 92.56 137 THR A CA 1
ATOM 1100 C C . THR A 1 137 ? 13.969 -12.024 -1.536 1.00 92.56 137 THR A C 1
ATOM 1102 O O . THR A 1 137 ? 15.052 -11.537 -1.855 1.00 92.56 137 THR A O 1
ATOM 1105 N N . SER A 1 138 ? 12.834 -11.728 -2.177 1.00 93.19 138 SER A N 1
ATOM 1106 C CA . SER A 1 138 ? 12.771 -11.002 -3.455 1.00 93.19 138 SER A CA 1
ATOM 1107 C C . SER A 1 138 ? 12.211 -9.576 -3.360 1.00 93.19 138 SER A C 1
ATOM 1109 O O . SER A 1 138 ? 12.395 -8.778 -4.283 1.00 93.19 138 SER A O 1
ATOM 1111 N N . TRP A 1 139 ? 11.564 -9.217 -2.248 1.00 96.00 139 TRP A N 1
ATOM 1112 C CA . TRP A 1 139 ? 10.923 -7.915 -2.065 1.00 96.00 139 TRP A CA 1
ATOM 1113 C C . TRP A 1 139 ? 10.891 -7.476 -0.596 1.00 96.00 139 TRP A C 1
ATOM 1115 O O . TRP A 1 139 ? 11.018 -8.270 0.337 1.00 96.00 139 TRP A O 1
ATOM 1125 N N . LYS A 1 140 ? 10.720 -6.171 -0.380 1.00 96.75 140 LYS A N 1
ATOM 1126 C CA . LYS A 1 140 ? 10.513 -5.559 0.940 1.00 96.75 140 LYS A CA 1
ATOM 1127 C C . LYS A 1 140 ? 9.270 -4.691 0.898 1.00 96.75 140 LYS A C 1
ATOM 1129 O O . LYS A 1 140 ? 8.998 -4.056 -0.118 1.00 96.75 140 LYS A O 1
ATOM 1134 N N . GLY A 1 141 ? 8.532 -4.644 1.997 1.00 96.00 141 GLY A N 1
ATOM 1135 C CA . GLY A 1 141 ? 7.281 -3.906 2.057 1.00 96.00 141 GLY A CA 1
ATOM 1136 C C . GLY A 1 141 ? 7.063 -3.209 3.387 1.00 96.00 141 GLY A C 1
ATOM 1137 O O . GLY A 1 141 ? 7.587 -3.616 4.423 1.00 96.00 141 GLY A O 1
ATOM 1138 N N . ILE A 1 142 ? 6.253 -2.161 3.353 1.00 95.75 142 ILE A N 1
ATOM 1139 C CA . ILE A 1 142 ? 5.716 -1.497 4.533 1.00 95.75 142 ILE A CA 1
ATOM 1140 C C . ILE A 1 142 ? 4.200 -1.458 4.381 1.00 95.75 142 ILE A C 1
ATOM 1142 O O . ILE A 1 142 ? 3.692 -1.034 3.344 1.00 95.75 142 ILE A O 1
ATOM 1146 N N . ILE A 1 143 ? 3.494 -1.878 5.428 1.00 95.88 143 ILE A N 1
ATOM 1147 C CA . ILE A 1 143 ? 2.059 -1.648 5.573 1.00 95.88 143 ILE A CA 1
ATOM 1148 C C . ILE A 1 143 ? 1.865 -0.614 6.671 1.00 95.88 143 ILE A C 1
ATOM 1150 O O . ILE A 1 143 ? 2.332 -0.800 7.796 1.00 95.88 143 ILE A O 1
ATOM 1154 N N . VAL A 1 144 ? 1.144 0.456 6.362 1.00 94.69 144 VAL A N 1
ATOM 1155 C CA . VAL A 1 144 ? 0.680 1.436 7.343 1.00 94.69 144 VAL A CA 1
ATOM 1156 C C . VAL A 1 144 ? -0.824 1.282 7.493 1.00 94.69 144 VAL A C 1
ATOM 1158 O O . VAL A 1 144 ? -1.559 1.414 6.519 1.00 94.69 144 VAL A O 1
ATOM 1161 N N . VAL A 1 145 ? -1.275 0.992 8.709 1.00 95.00 145 VAL A N 1
ATOM 1162 C CA . VAL A 1 145 ? -2.695 0.884 9.052 1.00 95.00 145 VAL A CA 1
ATOM 1163 C C . VAL A 1 145 ? -3.092 2.110 9.853 1.00 95.00 145 VAL A C 1
ATOM 1165 O O . VAL A 1 145 ? -2.465 2.402 10.870 1.00 95.00 145 VAL A O 1
ATOM 1168 N N . TYR A 1 146 ? -4.119 2.811 9.391 1.00 92.62 146 TYR A N 1
ATOM 1169 C CA . TYR A 1 146 ? -4.660 4.022 9.999 1.00 92.62 146 TYR A CA 1
ATOM 1170 C C . TYR A 1 146 ? -5.978 3.704 10.705 1.00 92.62 146 TYR A C 1
ATOM 1172 O O . TYR A 1 146 ? -6.762 2.933 10.158 1.00 92.62 146 TYR A O 1
ATOM 1180 N N . ALA A 1 147 ? -6.227 4.293 11.877 1.00 92.12 147 ALA A N 1
ATOM 1181 C CA . ALA A 1 147 ? -7.519 4.214 12.568 1.00 92.12 147 ALA A CA 1
ATOM 1182 C C . ALA A 1 147 ? -7.744 5.425 13.488 1.00 92.12 147 ALA A C 1
ATOM 1184 O O . ALA A 1 147 ? -6.792 6.116 13.864 1.00 92.12 147 ALA A O 1
ATOM 1185 N N . ASP A 1 148 ? -9.000 5.670 13.865 1.00 89.62 148 ASP A N 1
ATOM 1186 C CA . ASP A 1 148 ? -9.365 6.751 14.795 1.00 89.62 148 ASP A CA 1
ATOM 1187 C C . ASP A 1 148 ? -9.107 6.415 16.249 1.00 89.62 148 ASP A C 1
ATOM 1189 O O . ASP A 1 148 ? -8.808 7.296 17.049 1.00 89.62 148 ASP A O 1
ATOM 1193 N N . GLU A 1 149 ? -9.211 5.135 16.592 1.00 90.38 149 GLU A N 1
ATOM 1194 C CA . GLU A 1 149 ? -9.019 4.669 17.951 1.00 90.38 149 GLU A CA 1
ATOM 1195 C C . GLU A 1 149 ? -7.831 3.714 18.027 1.00 90.38 149 GLU A C 1
ATOM 1197 O O . GLU A 1 149 ? -7.670 2.784 17.233 1.00 90.38 149 GLU A O 1
ATOM 1202 N N . LEU A 1 150 ? -7.007 3.890 19.057 1.00 90.12 150 LEU A N 1
ATOM 1203 C CA . LEU A 1 150 ? -5.909 2.969 19.343 1.00 90.12 150 LEU A CA 1
ATOM 1204 C C . LEU A 1 150 ? -6.417 1.549 19.663 1.00 90.12 150 LEU A C 1
ATOM 1206 O O . LEU A 1 150 ? -5.736 0.559 19.379 1.00 90.12 150 LEU A O 1
ATOM 1210 N N . SER A 1 151 ? -7.630 1.453 20.223 1.00 92.75 151 SER A N 1
ATOM 1211 C CA . SER A 1 151 ? -8.333 0.202 20.527 1.00 92.75 151 SER A CA 1
ATOM 1212 C C . SER A 1 151 ? -8.437 -0.692 19.279 1.00 92.75 151 SER A C 1
ATOM 1214 O O . SER A 1 151 ? -8.117 -1.882 19.349 1.00 92.75 151 SER A O 1
ATOM 1216 N N . VAL A 1 152 ? -8.758 -0.098 18.128 1.00 94.31 152 VAL A N 1
ATOM 1217 C CA . VAL A 1 152 ? -8.856 -0.746 16.817 1.00 94.31 152 VAL A CA 1
ATOM 1218 C C . VAL A 1 152 ? -7.502 -1.315 16.416 1.00 94.31 152 VAL A C 1
ATOM 1220 O O . VAL A 1 152 ? -7.369 -2.518 16.191 1.00 94.31 152 VAL A O 1
ATOM 1223 N N . LEU A 1 153 ? -6.452 -0.488 16.418 1.00 92.75 153 LEU A N 1
ATOM 1224 C CA . LEU A 1 153 ? -5.110 -0.904 15.988 1.00 92.75 153 LEU A CA 1
ATOM 1225 C C . LEU A 1 153 ? -4.478 -1.966 16.900 1.00 92.75 153 LEU A C 1
ATOM 1227 O O . LEU A 1 153 ? -3.662 -2.773 16.442 1.00 92.75 153 LEU A O 1
ATOM 1231 N N . SER A 1 154 ? -4.827 -1.972 18.190 1.00 91.06 154 SER A N 1
ATOM 1232 C CA . SER A 1 154 ? -4.366 -2.991 19.144 1.00 91.06 154 SER A CA 1
ATOM 1233 C C . SER A 1 154 ? -4.961 -4.376 18.860 1.00 91.06 154 SER A C 1
ATOM 1235 O O . SER A 1 154 ? -4.268 -5.398 18.949 1.00 91.06 154 SER A O 1
ATOM 1237 N N . LYS A 1 155 ? -6.232 -4.417 18.447 1.00 93.88 155 LYS A N 1
ATOM 1238 C CA . LYS A 1 155 ? -6.953 -5.645 18.087 1.00 93.88 155 LYS A CA 1
ATOM 1239 C C . LYS A 1 155 ? -6.684 -6.074 16.649 1.00 93.88 155 LYS A C 1
ATOM 1241 O O . LYS A 1 155 ? -6.783 -7.263 16.357 1.00 93.88 155 LYS A O 1
ATOM 1246 N N . PHE A 1 156 ? -6.284 -5.138 15.795 1.00 93.88 156 PHE A N 1
ATOM 1247 C CA . PHE A 1 156 ? -6.009 -5.384 14.389 1.00 93.88 156 PHE A CA 1
ATOM 1248 C C . PHE A 1 156 ? -4.968 -6.493 14.179 1.00 93.88 156 PHE A C 1
ATOM 1250 O O . PHE A 1 156 ? -3.966 -6.585 14.906 1.00 93.88 156 PHE A O 1
ATOM 1257 N N . ARG A 1 157 ? -5.196 -7.325 13.162 1.00 93.69 157 ARG A N 1
ATOM 1258 C CA . ARG A 1 157 ? -4.294 -8.393 12.707 1.00 93.69 157 ARG A CA 1
ATOM 1259 C C . ARG A 1 157 ? -4.100 -8.297 11.197 1.00 93.69 157 ARG A C 1
ATOM 1261 O O . ARG A 1 157 ? -4.995 -7.854 10.489 1.00 93.69 157 ARG A O 1
ATOM 1268 N N . LEU A 1 158 ? -2.929 -8.699 10.702 1.00 93.94 158 LEU A N 1
ATOM 1269 C CA . LEU A 1 158 ? -2.585 -8.552 9.283 1.00 93.94 158 LEU A CA 1
ATOM 1270 C C . LEU A 1 158 ? -3.491 -9.398 8.380 1.00 93.94 158 LEU A C 1
ATOM 1272 O O . LEU A 1 158 ? -3.818 -8.965 7.281 1.00 93.94 158 LEU A O 1
ATOM 1276 N N . ASN A 1 159 ? -3.970 -10.545 8.863 1.00 93.75 159 ASN A N 1
ATOM 1277 C CA . ASN A 1 159 ? -4.952 -11.375 8.165 1.00 93.75 159 ASN A CA 1
ATOM 1278 C C . ASN A 1 159 ? -6.346 -10.734 7.989 1.00 93.75 159 ASN A C 1
ATOM 1280 O O . ASN A 1 159 ? -7.180 -11.302 7.290 1.00 93.75 159 ASN A O 1
ATOM 1284 N N . GLN A 1 160 ? -6.611 -9.582 8.614 1.00 93.56 160 GLN A N 1
ATOM 1285 C CA . GLN A 1 160 ? -7.838 -8.805 8.411 1.00 93.56 160 GLN A CA 1
ATOM 1286 C C . GLN A 1 160 ? -7.734 -7.870 7.204 1.00 93.56 160 GLN A C 1
ATOM 1288 O O . GLN A 1 160 ? -8.736 -7.269 6.819 1.00 93.56 160 GLN A O 1
ATOM 1293 N N . ILE A 1 161 ? -6.538 -7.718 6.618 1.00 94.38 161 ILE A N 1
ATOM 1294 C CA . ILE A 1 161 ? -6.371 -6.940 5.395 1.00 94.38 161 ILE A CA 1
ATOM 1295 C C . ILE A 1 161 ? -7.096 -7.654 4.267 1.00 94.38 161 ILE A C 1
ATOM 1297 O O . ILE A 1 161 ? -6.916 -8.846 4.046 1.00 94.38 161 ILE A O 1
ATOM 1301 N N . THR A 1 162 ? -7.905 -6.890 3.551 1.00 92.62 162 THR A N 1
ATOM 1302 C CA . THR A 1 162 ? -8.583 -7.276 2.321 1.00 92.62 162 THR A CA 1
ATOM 1303 C C . THR A 1 162 ? -8.338 -6.184 1.285 1.00 92.62 162 THR A C 1
ATOM 1305 O O . THR A 1 162 ? -8.026 -5.041 1.633 1.00 92.62 162 THR A O 1
ATOM 1308 N N . MET A 1 163 ? -8.447 -6.525 0.002 1.00 90.88 163 MET A N 1
ATOM 1309 C CA . MET A 1 163 ? -8.135 -5.602 -1.099 1.00 90.88 163 MET A CA 1
ATOM 1310 C C . MET A 1 163 ? -8.995 -4.332 -1.066 1.00 90.88 163 MET A C 1
ATOM 1312 O O . MET A 1 163 ? -8.494 -3.243 -1.329 1.00 90.88 163 MET A O 1
ATOM 1316 N N . ASP A 1 164 ? -10.254 -4.434 -0.633 1.00 89.94 164 ASP A N 1
ATOM 1317 C CA . ASP A 1 164 ? -11.160 -3.290 -0.493 1.00 89.94 164 ASP A CA 1
ATOM 1318 C C . ASP A 1 164 ? -10.742 -2.313 0.620 1.00 89.94 164 ASP A C 1
ATOM 1320 O O . ASP A 1 164 ? -11.148 -1.150 0.597 1.00 89.94 164 ASP A O 1
ATOM 1324 N N . LYS A 1 165 ? -9.924 -2.744 1.586 1.00 91.19 165 LYS A N 1
ATOM 1325 C CA . LYS A 1 165 ? -9.433 -1.897 2.687 1.00 91.19 165 LYS A CA 1
ATOM 1326 C C . LYS A 1 165 ? -8.107 -1.211 2.376 1.00 91.19 165 LYS A C 1
ATOM 1328 O O . LYS A 1 165 ? -7.645 -0.386 3.170 1.00 91.19 165 LYS A O 1
ATOM 1333 N N . ILE A 1 166 ? -7.503 -1.522 1.232 1.00 93.06 166 ILE A N 1
ATOM 1334 C CA . ILE A 1 166 ? -6.312 -0.834 0.745 1.00 93.06 166 ILE A CA 1
ATOM 1335 C C . ILE A 1 166 ? -6.764 0.482 0.107 1.00 93.06 166 ILE A C 1
ATOM 1337 O O . ILE A 1 166 ? -7.513 0.487 -0.866 1.00 93.06 166 ILE A O 1
ATOM 1341 N N . CYS A 1 167 ? -6.331 1.611 0.668 1.00 92.50 167 CYS A N 1
ATOM 1342 C CA . CYS A 1 167 ? -6.639 2.936 0.121 1.00 92.50 167 CYS A CA 1
ATOM 1343 C C . CYS A 1 167 ? -5.556 3.441 -0.842 1.00 92.50 167 CYS A C 1
ATOM 1345 O O . CYS A 1 167 ? -5.856 4.216 -1.749 1.00 92.50 167 CYS A O 1
ATOM 1347 N N . LEU A 1 168 ? -4.315 2.985 -0.654 1.00 93.19 168 LEU A N 1
ATOM 1348 C CA . LEU A 1 168 ? -3.158 3.351 -1.463 1.00 93.19 168 LEU A CA 1
ATOM 1349 C C . LEU A 1 168 ? -2.187 2.172 -1.539 1.00 93.19 168 LEU A C 1
ATOM 1351 O O . LEU A 1 168 ? -1.857 1.563 -0.518 1.00 93.19 168 LEU A O 1
ATOM 1355 N N . MET A 1 169 ? -1.675 1.890 -2.731 1.00 96.06 169 MET A N 1
ATOM 1356 C CA . MET A 1 169 ? -0.521 1.016 -2.912 1.00 96.06 169 MET A CA 1
ATOM 1357 C C . MET A 1 169 ? 0.484 1.671 -3.848 1.00 96.06 169 MET A C 1
ATOM 1359 O O . MET A 1 169 ? 0.112 2.189 -4.895 1.00 96.06 169 MET A O 1
ATOM 1363 N N . ARG A 1 170 ? 1.764 1.626 -3.479 1.00 96.12 170 ARG A N 1
ATOM 1364 C CA . ARG A 1 170 ? 2.875 2.043 -4.335 1.00 96.12 170 ARG A CA 1
ATOM 1365 C C . ARG A 1 170 ? 3.900 0.935 -4.447 1.00 96.12 170 ARG A C 1
ATOM 1367 O O . ARG A 1 170 ? 4.296 0.351 -3.441 1.00 96.12 170 ARG A O 1
ATOM 1374 N N . ALA A 1 171 ? 4.370 0.703 -5.662 1.00 97.25 171 ALA A N 1
ATOM 1375 C CA . ALA A 1 171 ? 5.453 -0.220 -5.951 1.00 97.25 171 ALA A CA 1
ATOM 1376 C C . ALA A 1 171 ? 6.573 0.517 -6.681 1.00 97.25 171 ALA A C 1
ATOM 1378 O O . ALA A 1 171 ? 6.355 1.142 -7.722 1.00 97.25 171 ALA A O 1
ATOM 1379 N N . ALA A 1 172 ? 7.779 0.441 -6.124 1.00 96.12 172 ALA A N 1
ATOM 1380 C CA . ALA A 1 172 ? 8.945 1.129 -6.648 1.00 96.12 172 ALA A CA 1
ATOM 1381 C C . ALA A 1 172 ? 10.112 0.175 -6.924 1.00 96.12 172 ALA A C 1
ATOM 1383 O O . ALA A 1 172 ? 10.407 -0.729 -6.140 1.00 96.12 172 ALA A O 1
ATOM 1384 N N . HIS A 1 173 ? 10.823 0.438 -8.020 1.00 93.81 173 HIS A N 1
ATOM 1385 C CA . HIS A 1 173 ? 12.094 -0.199 -8.357 1.00 93.81 173 HIS A CA 1
ATOM 1386 C C . HIS A 1 173 ? 13.171 0.874 -8.506 1.00 93.81 173 HIS A C 1
ATOM 1388 O O . HIS A 1 173 ? 12.999 1.813 -9.280 1.00 93.81 173 HIS A O 1
ATOM 1394 N N . LYS A 1 174 ? 14.291 0.752 -7.779 1.00 91.81 174 LYS A N 1
ATOM 1395 C CA . LYS A 1 174 ? 15.419 1.708 -7.850 1.00 91.81 174 LYS A CA 1
ATOM 1396 C C . LYS A 1 174 ? 14.958 3.179 -7.787 1.00 91.81 174 LYS A C 1
ATOM 1398 O O . LYS A 1 174 ? 15.352 3.984 -8.621 1.00 91.81 174 LYS A O 1
ATOM 1403 N N . ASN A 1 175 ? 14.089 3.504 -6.826 1.00 87.44 175 ASN A N 1
ATOM 1404 C CA . ASN A 1 175 ? 13.483 4.831 -6.610 1.00 87.44 175 ASN A CA 1
ATOM 1405 C C . ASN A 1 175 ? 12.512 5.338 -7.693 1.00 87.44 175 ASN A C 1
ATOM 1407 O O . ASN A 1 175 ? 11.997 6.444 -7.559 1.00 87.44 175 ASN A O 1
ATOM 1411 N N . HIS A 1 176 ? 12.197 4.542 -8.711 1.00 92.94 176 HIS A N 1
ATOM 1412 C CA . HIS A 1 176 ? 11.157 4.868 -9.683 1.00 92.94 176 HIS A CA 1
ATOM 1413 C C . HIS A 1 176 ? 9.844 4.227 -9.242 1.00 92.94 176 HIS A C 1
ATOM 1415 O O . HIS A 1 176 ? 9.800 3.016 -9.018 1.00 92.94 176 HIS A O 1
ATOM 1421 N N . CYS A 1 177 ? 8.787 5.029 -9.095 1.00 95.25 177 CYS A N 1
ATOM 1422 C CA . CYS A 1 177 ? 7.439 4.518 -8.860 1.00 95.25 177 CYS A CA 1
ATOM 1423 C C . CYS A 1 177 ? 6.932 3.901 -10.166 1.00 95.25 177 CYS A C 1
ATOM 1425 O O . CYS A 1 177 ? 6.746 4.610 -11.151 1.00 95.25 177 CYS A O 1
ATOM 1427 N N . ILE A 1 178 ? 6.773 2.582 -10.181 1.00 97.00 178 ILE A N 1
ATOM 1428 C CA . ILE A 1 178 ? 6.368 1.822 -11.369 1.00 97.00 178 ILE A CA 1
ATOM 1429 C C . ILE A 1 178 ? 4.861 1.586 -11.373 1.00 97.00 178 ILE A C 1
ATOM 1431 O O . ILE A 1 178 ? 4.243 1.485 -12.429 1.00 97.00 178 ILE A O 1
ATOM 1435 N N . TYR A 1 179 ? 4.273 1.507 -10.186 1.00 97.19 179 TYR A N 1
ATOM 1436 C CA . TYR A 1 179 ? 2.857 1.270 -10.023 1.00 97.19 179 TYR A CA 1
ATOM 1437 C C . TYR A 1 179 ? 2.315 2.049 -8.840 1.00 97.19 179 TYR A C 1
ATOM 1439 O O . TYR A 1 179 ? 2.951 2.139 -7.781 1.00 97.19 179 TYR A O 1
ATOM 1447 N N . GLN A 1 180 ? 1.113 2.570 -9.035 1.00 95.56 180 GLN A N 1
ATOM 1448 C CA . GLN A 1 180 ? 0.346 3.253 -8.021 1.00 95.56 180 GLN A CA 1
ATOM 1449 C C . GLN A 1 180 ? -1.121 2.878 -8.166 1.00 95.56 180 GLN A C 1
ATOM 1451 O O . GLN A 1 180 ? -1.687 2.961 -9.248 1.00 95.56 180 GLN A O 1
ATOM 1456 N N . TYR A 1 181 ? -1.742 2.541 -7.049 1.00 94.81 181 TYR A N 1
ATOM 1457 C CA . TYR A 1 181 ? -3.184 2.419 -6.936 1.00 94.81 181 TYR A CA 1
ATOM 1458 C C . TYR A 1 181 ? -3.686 3.387 -5.877 1.00 94.81 181 TYR A C 1
ATOM 1460 O O . TYR A 1 181 ? -3.131 3.434 -4.776 1.00 94.81 181 TYR A O 1
ATOM 1468 N N . LYS A 1 182 ? -4.751 4.117 -6.195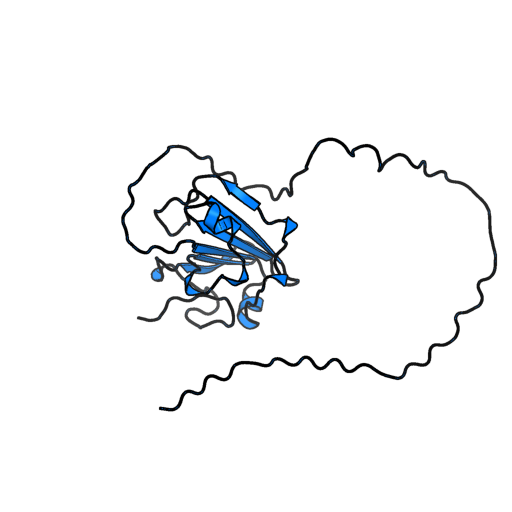 1.00 92.31 182 LYS A N 1
ATOM 1469 C CA . LYS A 1 182 ? -5.426 5.059 -5.307 1.00 92.31 182 LYS A CA 1
ATOM 1470 C C . LYS A 1 182 ? -6.922 4.797 -5.351 1.00 92.31 182 LYS A C 1
ATOM 1472 O O . LYS A 1 182 ? -7.564 5.005 -6.373 1.00 92.31 182 LYS A O 1
ATOM 1477 N N . LYS A 1 183 ? -7.493 4.391 -4.217 1.00 90.25 183 LYS A N 1
ATOM 1478 C CA . LYS A 1 183 ? -8.916 4.033 -4.147 1.00 90.25 183 LYS A CA 1
ATOM 1479 C C . LYS A 1 183 ? -9.852 5.225 -4.378 1.00 90.25 183 LYS A C 1
ATOM 1481 O O . LYS A 1 183 ? -10.900 5.064 -4.985 1.00 90.25 183 LYS A O 1
ATOM 1486 N N . LEU A 1 184 ? -9.501 6.399 -3.848 1.00 88.19 184 LEU A N 1
ATOM 1487 C CA . LEU A 1 184 ? -10.338 7.604 -3.948 1.00 88.19 184 LEU A CA 1
ATOM 1488 C C . LEU A 1 184 ? -10.140 8.395 -5.243 1.00 88.19 184 LEU A C 1
ATOM 1490 O O . LEU A 1 184 ? -11.001 9.195 -5.590 1.00 88.19 184 LEU A O 1
ATOM 1494 N N . HIS A 1 185 ? -9.010 8.173 -5.909 1.00 89.75 185 HIS A N 1
ATOM 1495 C CA . HIS A 1 185 ? -8.602 8.854 -7.133 1.00 89.75 185 HIS A CA 1
ATOM 1496 C C . HIS A 1 185 ? -8.157 7.799 -8.149 1.00 89.75 185 HIS A C 1
ATOM 1498 O O . HIS A 1 185 ? -6.960 7.688 -8.436 1.00 89.75 185 HIS A O 1
ATOM 1504 N N . PRO A 1 186 ? -9.075 6.929 -8.615 1.00 91.44 186 PRO A N 1
ATOM 1505 C CA . PRO A 1 186 ? -8.734 5.859 -9.547 1.00 91.44 186 PRO A CA 1
ATOM 1506 C C . PRO A 1 186 ? -8.064 6.380 -10.827 1.00 91.44 186 PRO A C 1
ATOM 1508 O O . PRO A 1 186 ? -7.204 5.691 -11.365 1.00 91.44 186 PRO A O 1
ATOM 1511 N N . GLU A 1 187 ? -8.363 7.611 -11.248 1.00 91.31 187 GLU A N 1
ATOM 1512 C CA . GLU A 1 187 ? -7.740 8.325 -12.370 1.00 91.31 187 GLU A CA 1
ATOM 1513 C C . GLU A 1 187 ? -6.230 8.574 -12.206 1.00 91.31 187 GLU A C 1
ATOM 1515 O O . GLU A 1 187 ? -5.509 8.696 -13.193 1.00 91.31 187 GLU A O 1
ATOM 1520 N N . ASP A 1 188 ? -5.742 8.613 -10.964 1.00 91.62 188 ASP A N 1
ATOM 1521 C CA . ASP A 1 188 ? -4.322 8.761 -10.629 1.00 91.62 188 ASP A CA 1
ATOM 1522 C C . ASP A 1 188 ? -3.621 7.396 -10.445 1.00 91.62 188 ASP A C 1
ATOM 1524 O O . ASP A 1 188 ? -2.443 7.328 -10.047 1.00 91.62 188 ASP A O 1
ATOM 1528 N N . SER A 1 189 ? -4.349 6.292 -10.640 1.00 93.88 189 SER A N 1
ATOM 1529 C CA . SER A 1 189 ? -3.781 4.946 -10.600 1.00 93.88 189 SER A CA 1
ATOM 1530 C C . SER A 1 189 ? -3.106 4.633 -11.928 1.00 93.88 189 SER A C 1
ATOM 1532 O O . SER A 1 189 ? -3.615 4.957 -12.995 1.00 93.88 189 SER A O 1
ATOM 1534 N N . PHE A 1 190 ? -1.940 4.001 -11.870 1.00 95.19 190 PHE A N 1
ATOM 1535 C CA . PHE A 1 190 ? -1.187 3.647 -13.062 1.00 95.19 190 PHE A CA 1
ATOM 1536 C C . PHE A 1 190 ? -0.331 2.405 -12.843 1.00 95.19 190 PHE A C 1
ATOM 1538 O O . PHE A 1 190 ? 0.091 2.079 -11.729 1.00 95.19 190 PHE A O 1
ATOM 1545 N N . ASN A 1 191 ? 0.001 1.763 -13.955 1.00 96.44 191 ASN A N 1
ATOM 1546 C CA . ASN A 1 191 ? 1.005 0.722 -14.049 1.00 96.44 191 ASN A CA 1
ATOM 1547 C C . ASN A 1 191 ? 1.861 1.005 -15.284 1.00 96.44 191 ASN A C 1
ATOM 1549 O O . ASN A 1 191 ? 1.419 0.811 -16.409 1.00 96.44 191 ASN A O 1
ATOM 1553 N N . ALA A 1 192 ? 3.096 1.451 -15.074 1.00 95.88 192 ALA A N 1
ATOM 1554 C CA . ALA A 1 192 ? 3.970 1.889 -16.159 1.00 95.88 192 ALA A CA 1
ATOM 1555 C C . ALA A 1 192 ? 4.493 0.743 -17.052 1.00 95.88 192 ALA A C 1
ATOM 1557 O O . ALA A 1 192 ? 5.169 1.014 -18.041 1.00 95.88 192 ALA A O 1
ATOM 1558 N N . LEU A 1 193 ? 4.258 -0.524 -16.684 1.00 95.44 193 LEU A N 1
ATOM 1559 C CA . LEU A 1 193 ? 4.770 -1.693 -17.415 1.00 95.44 193 LEU A CA 1
ATOM 1560 C C . LEU A 1 193 ? 3.687 -2.483 -18.143 1.00 95.44 193 LEU A C 1
ATOM 1562 O O . LEU A 1 193 ? 3.973 -3.086 -19.176 1.00 95.44 193 LEU A O 1
ATOM 1566 N N . TYR A 1 194 ? 2.485 -2.546 -17.573 1.00 92.75 194 TYR A N 1
ATOM 1567 C CA . TYR A 1 194 ? 1.406 -3.398 -18.074 1.00 92.75 194 TYR A CA 1
ATOM 1568 C C . TYR A 1 194 ? 0.080 -2.657 -18.280 1.00 92.75 194 TYR A C 1
ATOM 1570 O O . TYR A 1 194 ? -0.923 -3.319 -18.545 1.00 92.75 194 TYR A O 1
ATOM 1578 N N . ASP A 1 195 ? 0.067 -1.325 -18.167 1.00 90.81 195 ASP A N 1
ATOM 1579 C CA . ASP A 1 195 ? -1.124 -0.485 -18.325 1.00 90.81 195 ASP A CA 1
ATOM 1580 C C . ASP A 1 195 ? -2.307 -1.025 -17.491 1.00 90.81 195 ASP A C 1
ATOM 1582 O O . ASP A 1 195 ? -2.147 -1.356 -16.316 1.00 90.81 195 ASP A O 1
ATOM 1586 N N . ASP A 1 196 ? -3.483 -1.197 -18.093 1.00 88.56 196 ASP A N 1
ATOM 1587 C CA . ASP A 1 196 ? -4.706 -1.636 -17.406 1.00 88.56 196 ASP A CA 1
ATOM 1588 C C . ASP A 1 196 ? -4.816 -3.157 -17.225 1.00 88.56 196 ASP A C 1
ATOM 1590 O O . ASP A 1 196 ? -5.902 -3.698 -16.974 1.00 88.56 196 ASP A O 1
ATOM 1594 N N . LYS A 1 197 ? -3.719 -3.894 -17.425 1.00 87.31 197 LYS A N 1
ATOM 1595 C CA . LYS A 1 197 ? -3.743 -5.349 -17.316 1.00 87.31 197 LYS A CA 1
ATOM 1596 C C . LYS A 1 197 ? -3.915 -5.763 -15.846 1.00 87.31 197 LYS A C 1
ATOM 1598 O O . LYS A 1 197 ? -3.119 -5.342 -15.004 1.00 87.31 197 LYS A O 1
ATOM 1603 N N . PRO A 1 198 ? -4.867 -6.664 -15.534 1.00 85.19 198 PRO A N 1
ATOM 1604 C CA . PRO A 1 198 ? -4.961 -7.238 -14.200 1.00 85.19 198 PRO A CA 1
ATOM 1605 C C . PRO A 1 198 ? -3.688 -8.028 -13.877 1.00 85.19 198 PRO A C 1
ATOM 1607 O O . PRO A 1 198 ? -3.160 -8.764 -14.718 1.00 85.19 198 PRO A O 1
ATOM 1610 N N . LEU A 1 199 ? -3.199 -7.859 -12.653 1.00 93.56 199 LEU A N 1
ATOM 1611 C CA . LEU A 1 199 ? -2.022 -8.543 -12.134 1.00 93.56 199 LEU A CA 1
ATOM 1612 C C . LEU A 1 199 ? -2.432 -9.563 -11.071 1.00 93.56 199 LEU A C 1
ATOM 1614 O O . LEU A 1 199 ? -3.381 -9.343 -10.321 1.00 93.56 199 LEU A O 1
ATOM 1618 N N . ASP A 1 200 ? -1.680 -10.654 -10.977 1.00 93.75 200 ASP A N 1
ATOM 1619 C CA . ASP A 1 200 ? -1.972 -11.729 -10.034 1.00 93.75 200 ASP A CA 1
ATOM 1620 C C . ASP A 1 200 ? -1.520 -11.396 -8.601 1.00 93.75 200 ASP A C 1
ATOM 1622 O O . ASP A 1 200 ? -0.425 -10.876 -8.367 1.00 93.75 200 ASP A O 1
ATOM 1626 N N . GLY A 1 201 ? -2.341 -11.760 -7.616 1.00 94.25 201 GLY A N 1
ATOM 1627 C CA . GLY A 1 201 ? -2.058 -11.547 -6.196 1.00 94.25 201 GLY A CA 1
ATOM 1628 C C . GLY A 1 201 ? -2.589 -10.216 -5.655 1.00 94.25 201 GLY A C 1
ATOM 1629 O O . GLY A 1 201 ? -3.674 -9.763 -6.010 1.00 94.25 201 GLY A O 1
ATOM 1630 N N . TRP A 1 202 ? -1.844 -9.605 -4.737 1.00 95.19 202 TRP A N 1
ATOM 1631 C CA . TRP A 1 202 ? -2.220 -8.410 -3.978 1.00 95.19 202 TRP A CA 1
ATOM 1632 C C . TRP A 1 202 ? -1.935 -7.108 -4.738 1.00 95.19 202 TRP A C 1
ATOM 1634 O O . TRP A 1 202 ? -1.315 -6.195 -4.201 1.00 95.19 202 TRP A O 1
ATOM 1644 N N . TRP A 1 203 ? -2.388 -7.012 -5.986 1.00 95.31 203 TRP A N 1
ATOM 1645 C CA . TRP A 1 203 ? -2.287 -5.802 -6.808 1.00 95.31 203 TRP A CA 1
ATOM 1646 C C . TRP A 1 203 ? -3.669 -5.167 -7.002 1.00 95.31 203 TRP A C 1
ATOM 1648 O O . TRP A 1 203 ? -4.400 -5.576 -7.903 1.00 95.31 203 TRP A O 1
ATOM 1658 N N . PRO A 1 204 ? -4.098 -4.227 -6.140 1.00 93.69 204 PRO A N 1
ATOM 1659 C CA . PRO A 1 204 ? -5.404 -3.598 -6.287 1.00 93.69 204 PRO A CA 1
ATOM 1660 C C . PRO A 1 204 ? -5.487 -2.822 -7.602 1.00 93.69 204 PRO A C 1
ATOM 1662 O O . PRO A 1 204 ? -4.543 -2.168 -8.028 1.00 93.69 204 PRO A O 1
ATOM 1665 N N . TRP A 1 205 ? -6.615 -2.875 -8.282 1.00 93.00 205 TRP A N 1
ATOM 1666 C CA . TRP A 1 205 ? -6.816 -2.083 -9.488 1.00 93.00 205 TRP A CA 1
ATOM 1667 C C . TRP A 1 205 ? -8.180 -1.421 -9.405 1.00 93.00 205 TRP A C 1
ATOM 1669 O O . TRP A 1 205 ? -9.072 -2.013 -8.792 1.00 93.00 205 TRP A O 1
ATOM 1679 N N . PRO A 1 206 ? -8.355 -0.205 -9.949 1.00 87.25 206 PRO A N 1
ATOM 1680 C CA . PRO A 1 206 ? -9.673 0.394 -10.018 1.00 87.25 206 PRO A CA 1
ATOM 1681 C C . PRO A 1 206 ? -10.651 -0.540 -10.730 1.00 87.25 206 PRO A C 1
ATOM 1683 O O . PRO A 1 206 ? -10.314 -1.144 -11.755 1.00 87.25 206 PRO A O 1
ATOM 1686 N N . ASP A 1 207 ? -11.858 -0.652 -10.183 1.00 81.44 207 ASP A N 1
ATOM 1687 C CA . ASP A 1 207 ? -12.946 -1.315 -10.886 1.00 81.44 207 ASP A CA 1
ATOM 1688 C C . ASP A 1 207 ? -13.235 -0.544 -12.182 1.00 81.44 207 ASP A C 1
ATOM 1690 O O . ASP A 1 207 ? -13.170 0.687 -12.220 1.00 81.44 207 ASP A O 1
ATOM 1694 N N . LYS A 1 208 ? -13.531 -1.272 -13.260 1.00 71.81 208 LYS A N 1
ATOM 1695 C CA . LYS A 1 208 ? -14.058 -0.651 -14.477 1.00 71.81 208 LYS A CA 1
ATOM 1696 C C . LYS A 1 208 ? -15.518 -0.295 -14.199 1.00 71.81 208 LYS A C 1
ATOM 1698 O O . LYS A 1 208 ? -16.272 -1.191 -13.820 1.00 71.81 208 LYS A O 1
ATOM 1703 N N . GLU A 1 209 ? -15.869 0.983 -14.336 1.00 54.91 209 GLU A N 1
ATOM 1704 C CA . GLU A 1 209 ? -17.268 1.444 -14.312 1.00 54.91 209 GLU A CA 1
ATOM 1705 C C . GLU A 1 209 ? -18.129 0.733 -15.368 1.00 54.91 209 GLU A C 1
ATOM 1707 O O . GLU A 1 209 ? -17.602 0.413 -16.464 1.00 54.91 209 GLU A O 1
#

Radius of gyration: 25.61 Å; chains: 1; bounding box: 84×68×51 Å

pLDDT: mean 71.66, std 25.52, range [27.23, 97.25]

Sequence (209 aa):
MGLRCIFKKYVWNRDRDQDSKEAPPPPYDDQDPSPAQDLSPSDWETAADATGGPCSLHGLTCKPDMFVQCCAGTTSEPEWMAHFQIYADIPRLMKEGFYWSEDNARRQCSRFSGGKYSAPEHKRVWPHVRVYHLMDTSWKGIIVVYADELSVLSKFRLNQITMDKICLMRAAHKNHCIYQYKKLHPEDSFNALYDDKPLDGWWPWPDKE

Secondary structure (DSSP, 8-state):
--------------------PPPPPPPPP-----------S-SSSS--SS-----------PPP--------------SEEEEEEEEE-HHHHHHH-B---GGGB-GGG-EEEEEEEE-TT-SPEEEEEEEEEEE-SSEEEEEEEEES-HHHHHH--GGG--GGGEEEEEEEETTEEEEEEESS-GGG-EETTTTT---SBS---PPP-

Organism: NCBI:txid72228